Protein AF-A0A9W4WL49-F1 (afdb_monomer)

Mean predicted aligned error: 15.98 Å

InterPro domains:
  IPR027417 P-loop containing nucleoside triphosphate hydrolase [G3DSA:3.40.50.300] (179-284)
  IPR027417 P-loop containing nucleoside triphosphate hydrolase [SSF52540] (144-275)

Radius of gyration: 35.1 Å; Cα contacts (8 Å, |Δi|>4): 157; chains: 1; bounding box: 85×47×100 Å

Structure (mmCIF, N/CA/C/O backbone):
data_AF-A0A9W4WL49-F1
#
_entry.id   AF-A0A9W4WL49-F1
#
loop_
_atom_site.group_PDB
_atom_site.id
_atom_site.type_symbol
_atom_site.label_atom_id
_atom_site.label_alt_id
_atom_site.label_comp_id
_atom_site.label_asym_id
_atom_site.label_entity_id
_atom_site.label_seq_id
_atom_site.pdbx_PDB_ins_code
_atom_site.Cartn_x
_atom_site.Cartn_y
_atom_site.Cartn_z
_atom_site.occupancy
_atom_site.B_iso_or_equiv
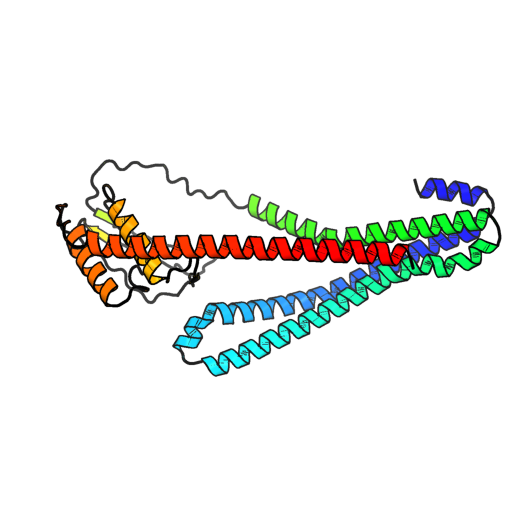_atom_site.auth_seq_id
_atom_site.auth_comp_id
_atom_site.auth_asym_id
_atom_site.auth_atom_id
_atom_site.pdbx_PDB_model_num
ATOM 1 N N . MET A 1 1 ? 11.097 16.209 -35.292 1.00 50.44 1 MET A N 1
ATOM 2 C CA . MET A 1 1 ? 12.504 16.567 -35.592 1.00 50.44 1 MET A CA 1
ATOM 3 C C . MET A 1 1 ? 13.280 15.404 -36.205 1.00 50.44 1 MET A C 1
ATOM 5 O O . MET A 1 1 ? 13.902 15.596 -37.238 1.00 50.44 1 MET A O 1
ATOM 9 N N . THR A 1 2 ? 13.186 14.190 -35.656 1.00 51.44 2 THR A N 1
ATOM 10 C CA . THR A 1 2 ? 13.992 13.026 -36.078 1.00 51.44 2 THR A CA 1
ATOM 11 C C . THR A 1 2 ? 13.784 12.603 -37.539 1.00 51.44 2 THR A C 1
ATOM 13 O O . THR A 1 2 ? 14.755 12.378 -38.244 1.00 51.44 2 THR A O 1
ATOM 16 N N . PHE A 1 3 ? 12.546 12.599 -38.050 1.00 52.16 3 PHE A N 1
ATOM 17 C CA . PHE A 1 3 ? 12.265 12.242 -39.454 1.00 52.16 3 PHE A CA 1
ATOM 18 C C . PHE A 1 3 ? 12.786 13.254 -40.492 1.00 52.16 3 PHE A C 1
ATOM 20 O O . PHE A 1 3 ? 13.124 12.867 -41.606 1.00 52.16 3 PHE A O 1
ATOM 27 N N . LEU A 1 4 ? 12.890 14.538 -40.132 1.00 55.19 4 LEU A N 1
ATOM 28 C CA . LEU A 1 4 ? 13.432 15.574 -41.023 1.00 55.19 4 LEU A CA 1
ATOM 29 C C . LEU A 1 4 ? 14.953 15.433 -41.167 1.00 55.19 4 LEU A C 1
ATOM 31 O O . LEU A 1 4 ? 15.475 15.480 -42.275 1.00 55.19 4 LEU A O 1
ATOM 35 N N . MET A 1 5 ? 15.645 15.141 -40.062 1.00 54.59 5 MET A N 1
ATOM 36 C CA . MET A 1 5 ? 17.093 14.895 -40.054 1.00 54.59 5 MET A CA 1
ATOM 37 C C . MET A 1 5 ? 17.497 13.584 -40.740 1.00 54.59 5 MET A C 1
ATOM 39 O O . MET A 1 5 ? 18.650 13.437 -41.155 1.00 54.59 5 MET A O 1
ATOM 43 N N . VAL A 1 6 ? 16.562 12.633 -40.825 1.00 56.16 6 VAL A N 1
ATOM 44 C CA . VAL A 1 6 ? 16.703 11.377 -41.567 1.00 56.16 6 VAL A CA 1
ATOM 45 C C . VAL A 1 6 ? 16.685 11.673 -43.074 1.00 56.16 6 VAL A C 1
ATOM 47 O O . VAL A 1 6 ? 17.614 11.319 -43.793 1.00 56.16 6 VAL A O 1
ATOM 50 N N . LYS A 1 7 ? 15.706 12.447 -43.546 1.00 62.53 7 LYS A N 1
ATOM 51 C CA . LYS A 1 7 ? 15.590 12.828 -44.961 1.00 62.53 7 LYS A CA 1
ATOM 52 C C . LYS A 1 7 ? 16.853 13.516 -45.515 1.00 62.53 7 LYS A C 1
ATOM 54 O O . LYS A 1 7 ? 17.361 13.101 -46.548 1.00 62.53 7 LYS A O 1
ATOM 59 N N . GLU A 1 8 ? 17.436 14.460 -44.776 1.00 63.28 8 GLU A N 1
ATOM 60 C CA . GLU A 1 8 ? 18.659 15.170 -45.204 1.00 63.28 8 GLU A CA 1
ATOM 61 C C . GLU A 1 8 ? 19.905 14.279 -45.351 1.00 63.28 8 GLU A C 1
ATOM 63 O O . GLU A 1 8 ? 20.814 14.607 -46.111 1.00 63.28 8 GLU A O 1
ATOM 68 N N . ALA A 1 9 ? 19.995 13.171 -44.606 1.00 58.75 9 ALA A N 1
ATOM 69 C CA . ALA A 1 9 ? 21.107 12.228 -44.743 1.00 58.75 9 ALA A CA 1
ATOM 70 C C . ALA A 1 9 ? 20.870 11.224 -45.884 1.00 58.75 9 ALA A C 1
ATOM 72 O O . ALA A 1 9 ? 21.828 10.816 -46.541 1.00 58.75 9 ALA A O 1
ATOM 73 N N . ALA A 1 10 ? 19.607 10.875 -46.165 1.00 60.75 10 ALA A N 1
ATOM 74 C CA . ALA A 1 10 ? 19.236 10.086 -47.341 1.00 60.75 10 ALA A CA 1
ATOM 75 C C . ALA A 1 10 ? 19.613 10.809 -48.645 1.00 60.75 10 ALA A C 1
ATOM 77 O O . ALA A 1 10 ? 20.164 10.189 -49.556 1.00 60.75 10 ALA A O 1
ATOM 78 N N . ASP A 1 11 ? 19.402 12.125 -48.693 1.00 67.06 11 ASP A N 1
ATOM 79 C CA . ASP A 1 11 ? 19.694 12.959 -49.865 1.00 67.06 11 ASP A CA 1
ATOM 80 C C . ASP A 1 11 ? 21.206 13.053 -50.185 1.00 67.06 11 ASP A C 1
ATOM 82 O O . ASP A 1 11 ? 21.583 13.428 -51.293 1.00 67.06 11 ASP A O 1
ATOM 86 N N . LYS A 1 12 ? 22.093 12.645 -49.260 1.00 70.38 12 LYS A N 1
ATOM 87 C CA . LYS A 1 12 ? 23.564 12.640 -49.423 1.00 70.38 12 LYS A CA 1
ATOM 88 C C . LYS A 1 12 ? 24.159 11.300 -49.893 1.00 70.38 12 LYS A C 1
ATOM 90 O O . LYS A 1 12 ? 25.375 11.125 -49.848 1.00 70.38 12 LYS A O 1
ATOM 95 N N . GLY A 1 13 ? 23.332 10.355 -50.352 1.00 65.50 13 GLY A N 1
ATOM 96 C CA . GLY A 1 13 ? 23.787 9.131 -51.037 1.00 65.50 13 GLY A CA 1
ATOM 97 C C . GLY A 1 13 ? 23.956 7.876 -50.166 1.00 65.50 13 GLY A C 1
ATOM 98 O O . GLY A 1 13 ? 24.227 6.802 -50.696 1.00 65.50 13 GLY A O 1
ATOM 99 N N . GLU A 1 14 ? 23.714 7.954 -48.855 1.00 67.62 14 GLU A N 1
ATOM 100 C CA . GLU A 1 14 ? 23.806 6.822 -47.907 1.00 67.62 14 GLU A CA 1
ATOM 101 C C . GLU A 1 14 ? 22.415 6.222 -47.586 1.00 67.62 14 GLU A C 1
ATOM 103 O O . GLU A 1 14 ? 22.132 5.766 -46.475 1.00 67.62 14 GLU A O 1
ATOM 108 N N . THR A 1 15 ? 21.505 6.207 -48.569 1.00 76.06 15 THR A N 1
ATOM 109 C CA . THR A 1 15 ? 20.105 5.759 -48.400 1.00 76.06 15 THR A CA 1
ATOM 110 C C . THR A 1 15 ? 19.992 4.341 -47.837 1.00 76.06 15 THR A C 1
ATOM 112 O O . THR A 1 15 ? 19.117 4.064 -47.018 1.00 76.06 15 THR A O 1
ATOM 115 N N . LYS A 1 16 ? 20.899 3.436 -48.226 1.00 82.56 16 LYS A N 1
ATOM 116 C CA . LYS A 1 16 ? 20.890 2.037 -47.771 1.00 82.56 16 LYS A CA 1
ATOM 117 C C . LYS A 1 16 ? 21.122 1.917 -46.263 1.00 82.56 16 LYS A C 1
ATOM 119 O O . LYS A 1 16 ? 20.341 1.241 -45.601 1.00 82.56 16 LYS A O 1
ATOM 124 N N . LEU A 1 17 ? 22.140 2.579 -45.709 1.00 79.38 17 LEU A N 1
ATOM 125 C CA . LEU A 1 17 ? 22.467 2.491 -44.278 1.00 79.38 17 LEU A CA 1
ATOM 126 C C . LEU A 1 17 ? 21.322 3.027 -43.408 1.00 79.38 17 LEU A C 1
ATOM 128 O O . LEU A 1 17 ? 20.978 2.452 -42.377 1.00 79.38 17 LEU A O 1
ATOM 132 N N . MET A 1 18 ? 20.674 4.088 -43.879 1.00 78.19 18 MET A N 1
ATOM 133 C CA . MET A 1 18 ? 19.502 4.660 -43.233 1.00 78.19 18 MET A CA 1
ATOM 134 C C . MET A 1 18 ? 18.309 3.700 -43.193 1.00 78.19 18 MET A C 1
ATOM 136 O O . MET A 1 18 ? 17.709 3.521 -42.133 1.00 78.19 18 MET A O 1
ATOM 140 N N . TRP A 1 19 ? 17.975 3.051 -44.312 1.00 83.94 19 TRP A N 1
ATOM 141 C CA . TRP A 1 19 ? 16.902 2.052 -44.341 1.00 83.94 19 TRP A CA 1
ATOM 142 C C . TRP A 1 19 ? 17.201 0.858 -43.429 1.00 83.94 19 TRP A C 1
ATOM 144 O O . TRP A 1 19 ? 16.291 0.353 -42.773 1.00 83.94 19 TRP A O 1
ATOM 154 N N . TRP A 1 20 ? 18.469 0.454 -43.319 1.00 83.75 20 TRP A N 1
ATOM 155 C CA . TRP A 1 20 ? 18.903 -0.562 -42.357 1.00 83.75 20 TRP A CA 1
ATOM 156 C C . TRP A 1 20 ? 18.725 -0.100 -40.907 1.00 83.75 20 TRP A C 1
ATOM 158 O O . TRP A 1 20 ? 18.218 -0.864 -40.088 1.00 83.75 20 TRP A O 1
ATOM 168 N N . GLY A 1 21 ? 19.061 1.154 -40.596 1.00 83.12 21 GLY A N 1
ATOM 169 C CA . GLY A 1 21 ? 18.814 1.751 -39.281 1.00 83.12 21 GLY A CA 1
ATOM 170 C C . GLY A 1 21 ? 17.326 1.788 -38.914 1.00 83.12 21 GLY A C 1
ATOM 171 O O . GLY A 1 21 ? 16.951 1.390 -37.811 1.00 83.12 21 GLY A O 1
ATOM 172 N N . ILE A 1 22 ? 16.462 2.192 -39.852 1.00 84.88 22 ILE A N 1
ATOM 173 C CA . ILE A 1 22 ? 14.998 2.189 -39.671 1.00 84.88 22 ILE A CA 1
ATOM 174 C C . ILE A 1 22 ? 14.477 0.757 -39.484 1.00 84.88 22 ILE A C 1
ATOM 176 O O . ILE A 1 22 ? 13.681 0.505 -38.580 1.00 84.88 22 ILE A O 1
ATOM 180 N N . GLY A 1 23 ? 14.940 -0.192 -40.301 1.00 88.38 23 GLY A N 1
ATOM 181 C CA . GLY A 1 23 ? 14.568 -1.602 -40.180 1.00 88.38 23 GLY A CA 1
ATOM 182 C C . GLY A 1 23 ? 14.963 -2.189 -38.823 1.00 88.38 23 GLY A C 1
ATOM 183 O O . GLY A 1 23 ? 14.139 -2.819 -38.160 1.00 88.38 23 GLY A O 1
ATOM 184 N N . PHE A 1 24 ? 16.186 -1.912 -38.365 1.00 85.00 24 PHE A N 1
ATOM 185 C CA . PHE A 1 24 ? 16.664 -2.308 -37.040 1.00 85.00 24 PHE A CA 1
ATOM 186 C C . PHE A 1 24 ? 15.826 -1.689 -35.916 1.00 85.00 24 PHE A C 1
ATOM 188 O O . PHE A 1 24 ? 15.462 -2.384 -34.965 1.00 85.00 24 PHE A O 1
ATOM 195 N N . TYR A 1 25 ? 15.479 -0.406 -36.031 1.00 84.12 25 TYR A N 1
ATOM 196 C CA . TYR A 1 25 ? 14.616 0.277 -35.070 1.00 84.12 25 TYR A CA 1
ATOM 197 C C . TYR A 1 25 ? 13.243 -0.398 -34.965 1.00 84.12 25 TYR A C 1
ATOM 199 O O . TYR A 1 25 ? 12.804 -0.738 -33.865 1.00 84.12 25 TYR A O 1
ATOM 207 N N . LEU A 1 26 ? 12.578 -0.637 -36.100 1.00 88.06 26 LEU A N 1
ATOM 208 C CA . LEU A 1 26 ? 11.251 -1.259 -36.129 1.00 88.06 26 LEU A CA 1
ATOM 209 C C . LEU A 1 26 ? 11.289 -2.684 -35.573 1.00 88.06 26 LEU A C 1
ATOM 211 O O . LEU A 1 26 ? 10.415 -3.062 -34.792 1.00 88.06 26 LEU A O 1
ATOM 215 N N . LEU A 1 27 ? 12.327 -3.449 -35.917 1.00 87.94 27 LEU A N 1
ATOM 216 C CA . LEU A 1 27 ? 12.548 -4.782 -35.368 1.00 87.94 27 LEU A CA 1
ATOM 217 C C . LEU A 1 27 ? 12.747 -4.734 -33.849 1.00 87.94 27 LEU A C 1
ATOM 219 O O . LEU A 1 27 ? 12.113 -5.494 -33.122 1.00 87.94 27 LEU A O 1
ATOM 223 N N . THR A 1 28 ? 13.577 -3.813 -33.358 1.00 83.56 28 THR A N 1
ATOM 224 C CA . THR A 1 28 ? 13.830 -3.639 -31.921 1.00 83.56 28 THR A CA 1
ATOM 225 C C . THR A 1 28 ? 12.543 -3.286 -31.180 1.00 83.56 28 THR A C 1
ATOM 227 O O . THR A 1 28 ? 12.240 -3.891 -30.153 1.00 83.56 28 THR A O 1
ATOM 230 N N . MET A 1 29 ? 11.733 -2.380 -31.733 1.00 83.75 29 MET A N 1
ATOM 231 C CA . MET A 1 29 ? 10.419 -2.043 -31.184 1.00 83.75 29 MET A CA 1
ATOM 232 C C . MET A 1 29 ? 9.480 -3.252 -31.149 1.00 83.75 29 MET A C 1
ATOM 234 O O . MET A 1 29 ? 8.858 -3.509 -30.118 1.00 83.75 29 MET A O 1
ATOM 238 N N . ALA A 1 30 ? 9.407 -4.032 -32.229 1.00 88.00 30 ALA A N 1
ATOM 239 C CA . ALA A 1 30 ? 8.584 -5.239 -32.278 1.00 88.00 30 ALA A CA 1
ATOM 240 C C . ALA A 1 30 ? 9.024 -6.282 -31.235 1.00 88.00 30 ALA A C 1
ATOM 242 O O . ALA A 1 30 ? 8.178 -6.886 -30.570 1.00 88.00 30 ALA A O 1
ATOM 243 N N . VAL A 1 31 ? 10.336 -6.456 -31.043 1.00 86.19 31 VAL A N 1
ATOM 244 C CA . VAL A 1 31 ? 10.904 -7.343 -30.018 1.00 86.19 31 VAL A CA 1
ATOM 245 C C . VAL A 1 31 ? 10.553 -6.842 -28.618 1.00 86.19 31 VAL A C 1
ATOM 247 O O . VAL A 1 31 ? 10.025 -7.618 -27.822 1.00 86.19 31 VAL A O 1
ATOM 250 N N . ILE A 1 32 ? 10.764 -5.556 -28.320 1.00 83.12 32 ILE A N 1
ATOM 251 C CA . ILE A 1 32 ? 10.424 -4.959 -27.018 1.00 83.12 32 ILE A CA 1
ATOM 252 C C . ILE A 1 32 ? 8.934 -5.151 -26.708 1.00 83.12 32 ILE A C 1
ATOM 254 O O . ILE A 1 32 ? 8.600 -5.655 -25.636 1.00 83.12 32 ILE A O 1
ATOM 258 N N . ILE A 1 33 ? 8.044 -4.820 -27.649 1.00 83.62 33 ILE A N 1
ATOM 259 C CA . ILE A 1 33 ? 6.590 -4.973 -27.481 1.00 83.62 33 ILE A CA 1
ATOM 260 C C . ILE A 1 33 ? 6.222 -6.442 -27.241 1.00 83.62 33 ILE A C 1
ATOM 262 O O . ILE A 1 33 ? 5.450 -6.749 -26.332 1.00 83.62 33 ILE A O 1
ATOM 266 N N . SER A 1 34 ? 6.803 -7.365 -28.011 1.00 85.69 34 SER A N 1
ATOM 267 C CA . SER A 1 34 ? 6.540 -8.801 -27.868 1.00 85.69 34 SER A CA 1
ATOM 268 C C . SER A 1 34 ? 6.987 -9.328 -26.504 1.00 85.69 34 SER A C 1
ATOM 270 O O . SER A 1 34 ? 6.235 -10.044 -25.841 1.00 85.69 34 SER A O 1
ATOM 272 N N . PHE A 1 35 ? 8.177 -8.939 -26.038 1.00 83.19 35 PHE A N 1
ATOM 273 C CA . PHE A 1 35 ? 8.672 -9.312 -24.712 1.00 83.19 35 PHE A CA 1
ATOM 274 C C . PHE A 1 35 ? 7.808 -8.726 -23.595 1.00 83.19 35 PHE A C 1
ATOM 276 O O . PHE A 1 35 ? 7.429 -9.458 -22.680 1.00 83.19 35 PHE A O 1
ATOM 283 N N . GLN A 1 36 ? 7.440 -7.445 -23.685 1.00 80.12 36 GLN A N 1
ATOM 284 C CA . GLN A 1 36 ? 6.541 -6.811 -22.718 1.00 80.12 36 GLN A CA 1
ATOM 285 C C . GLN A 1 36 ? 5.186 -7.523 -22.661 1.00 80.12 36 GLN A C 1
ATOM 287 O O . GLN A 1 36 ? 4.685 -7.801 -21.572 1.00 80.12 36 GLN A O 1
ATOM 292 N N . TYR A 1 37 ? 4.619 -7.890 -23.812 1.00 83.44 37 TYR A N 1
ATOM 293 C CA . TYR A 1 37 ? 3.368 -8.641 -23.876 1.00 83.44 37 TYR A CA 1
ATOM 294 C C . TYR A 1 37 ? 3.488 -10.031 -23.232 1.00 83.44 37 TYR A C 1
ATOM 296 O O . TYR A 1 37 ? 2.635 -10.424 -22.431 1.00 83.44 37 TYR A O 1
ATOM 304 N N . LEU A 1 38 ? 4.555 -10.776 -23.536 1.00 84.19 38 LEU A N 1
ATOM 305 C CA . LEU A 1 38 ? 4.804 -12.092 -22.937 1.00 84.19 38 LEU A CA 1
ATOM 306 C C . LEU A 1 38 ? 4.959 -12.002 -21.418 1.00 84.19 38 LEU A C 1
ATOM 308 O O . LEU A 1 38 ? 4.426 -12.841 -20.687 1.00 84.19 38 LEU A O 1
ATOM 312 N N . VAL A 1 39 ? 5.648 -10.969 -20.945 1.00 81.50 39 VAL A N 1
ATOM 313 C CA . VAL A 1 39 ? 5.886 -10.735 -19.520 1.00 81.50 39 VAL A CA 1
ATOM 314 C C . VAL A 1 39 ? 4.605 -10.330 -18.829 1.00 81.50 39 VAL A C 1
ATOM 316 O O . VAL A 1 39 ? 4.272 -10.935 -17.820 1.00 81.50 39 VAL A O 1
ATOM 319 N N . TYR A 1 40 ? 3.817 -9.429 -19.411 1.00 80.06 40 TYR A N 1
ATOM 320 C CA . TYR A 1 40 ? 2.487 -9.095 -18.912 1.00 80.06 40 TYR A CA 1
ATOM 321 C C . TYR A 1 40 ? 1.590 -10.339 -18.792 1.00 80.06 40 TYR A C 1
ATOM 323 O O . TYR A 1 40 ? 0.976 -10.584 -17.750 1.00 80.06 40 TYR A O 1
ATOM 331 N N . LYS A 1 41 ? 1.567 -11.183 -19.833 1.00 83.50 41 LYS A N 1
ATOM 332 C CA . LYS A 1 41 ? 0.789 -12.431 -19.856 1.00 83.50 41 LYS A CA 1
ATOM 333 C C . LYS A 1 41 ? 1.239 -13.423 -18.775 1.00 83.50 41 LYS A C 1
ATOM 335 O O . LYS A 1 41 ? 0.407 -14.163 -18.249 1.00 83.50 41 LYS A O 1
ATOM 340 N N . LYS A 1 42 ? 2.532 -13.454 -18.438 1.00 82.62 42 LYS A N 1
ATOM 341 C CA . LYS A 1 42 ? 3.097 -14.305 -17.374 1.00 82.62 42 LYS A CA 1
ATOM 342 C C . LYS A 1 42 ? 2.975 -13.686 -15.977 1.00 82.62 42 LYS A C 1
ATOM 344 O O . LYS A 1 42 ? 2.792 -14.434 -15.019 1.00 82.62 42 LYS A O 1
ATOM 349 N N . ASP A 1 43 ? 3.019 -12.362 -15.857 1.00 79.25 43 ASP A N 1
ATOM 350 C CA . ASP A 1 43 ? 2.920 -11.637 -14.587 1.00 79.25 43 ASP A CA 1
ATOM 351 C C . ASP A 1 43 ? 1.485 -11.660 -14.047 1.00 79.25 43 ASP A C 1
ATOM 353 O O . ASP A 1 43 ? 1.290 -11.838 -12.852 1.00 79.25 43 ASP A O 1
ATOM 357 N N . GLN A 1 44 ? 0.454 -11.607 -14.898 1.00 80.38 44 GLN A N 1
ATOM 358 C CA . GLN A 1 44 ? -0.944 -11.683 -14.445 1.00 80.38 44 GLN A CA 1
ATOM 359 C C . GLN A 1 44 ? -1.285 -12.888 -13.534 1.00 80.38 44 GLN A C 1
ATOM 361 O O . GLN A 1 44 ? -1.803 -12.680 -12.431 1.00 80.38 44 GLN A O 1
ATOM 366 N N . PRO A 1 45 ? -1.059 -14.156 -13.940 1.00 82.12 45 PRO A N 1
ATOM 367 C CA . PRO A 1 45 ? -1.343 -15.301 -13.073 1.00 82.12 45 PRO A CA 1
ATOM 368 C C . PRO A 1 45 ? -0.442 -15.300 -11.835 1.00 82.12 45 PRO A C 1
ATOM 370 O O . PRO A 1 45 ? -0.868 -15.729 -10.760 1.00 82.12 45 PRO A O 1
ATOM 373 N N . PHE A 1 46 ? 0.776 -14.776 -11.973 1.00 78.44 46 PHE A N 1
ATOM 374 C CA . PHE A 1 46 ? 1.710 -14.635 -10.874 1.00 78.44 46 PHE A CA 1
ATOM 375 C C . PHE A 1 46 ? 1.191 -13.644 -9.818 1.00 78.44 46 PHE A C 1
ATOM 377 O O . PHE A 1 46 ? 1.123 -14.011 -8.647 1.00 78.44 46 PHE A O 1
ATOM 384 N N . GLN A 1 47 ? 0.726 -12.456 -10.215 1.00 78.12 47 GLN A N 1
ATOM 385 C CA . GLN A 1 47 ? 0.129 -11.461 -9.319 1.00 78.12 47 GLN A CA 1
ATOM 386 C C . GLN A 1 47 ? -1.096 -12.016 -8.591 1.00 78.12 47 GLN A C 1
ATOM 388 O O . GLN A 1 47 ? -1.221 -11.838 -7.383 1.00 78.12 47 GLN A O 1
ATOM 393 N N . LYS A 1 48 ? -1.971 -12.752 -9.291 1.00 84.38 48 LYS A N 1
ATOM 394 C CA . LYS A 1 48 ? -3.124 -13.418 -8.658 1.00 84.38 48 LYS A CA 1
ATOM 395 C C . LYS A 1 48 ? -2.686 -14.431 -7.600 1.00 84.38 48 LYS A C 1
ATOM 397 O O . LYS A 1 48 ? -3.291 -14.514 -6.537 1.00 84.38 48 LYS A O 1
ATOM 402 N N . SER A 1 49 ? -1.644 -15.208 -7.892 1.00 80.75 49 SER A N 1
ATOM 403 C CA . SER A 1 49 ? -1.068 -16.166 -6.946 1.00 80.75 49 SER A CA 1
ATOM 404 C C . SER A 1 49 ? -0.389 -15.467 -5.765 1.00 80.75 49 SER A C 1
ATOM 406 O O . SER A 1 49 ? -0.535 -15.935 -4.643 1.00 80.75 49 SER A O 1
ATOM 408 N N . LEU A 1 50 ? 0.342 -14.375 -6.000 1.00 76.12 50 LEU A N 1
ATOM 409 C CA . LEU A 1 50 ? 1.006 -13.600 -4.953 1.00 76.12 50 LEU A CA 1
ATOM 410 C C . LEU A 1 50 ? -0.023 -12.948 -4.026 1.00 76.12 50 LEU A C 1
ATOM 412 O O . LEU A 1 50 ? 0.075 -13.117 -2.819 1.00 76.12 50 LEU A O 1
ATOM 416 N N . LYS A 1 51 ? -1.056 -12.307 -4.587 1.00 82.69 51 LYS A N 1
ATOM 417 C CA . LYS A 1 51 ? -2.148 -11.694 -3.821 1.00 82.69 51 LYS A CA 1
ATOM 418 C C . LYS A 1 51 ? -2.816 -12.696 -2.878 1.00 82.69 51 LYS A C 1
ATOM 420 O O . LYS A 1 51 ? -3.033 -12.377 -1.722 1.00 82.69 51 LYS A O 1
ATOM 425 N N . LYS A 1 52 ? -3.065 -13.926 -3.342 1.00 86.25 52 LYS A N 1
ATOM 426 C CA . LYS A 1 52 ? -3.622 -14.997 -2.498 1.00 86.25 52 LYS A CA 1
ATOM 427 C C . LYS A 1 52 ? -2.715 -15.399 -1.335 1.00 86.25 52 LYS A C 1
ATOM 429 O O . LYS A 1 52 ? -3.233 -15.798 -0.302 1.00 86.25 52 LYS A O 1
ATOM 434 N N . GLU A 1 53 ? -1.392 -15.387 -1.511 1.00 78.44 53 GLU A N 1
ATOM 435 C CA . GLU A 1 53 ? -0.480 -15.700 -0.400 1.00 78.44 53 GLU A CA 1
ATOM 436 C C . GLU A 1 53 ? -0.353 -14.504 0.555 1.00 78.44 53 GLU A C 1
ATOM 438 O O . GLU A 1 53 ? -0.359 -14.728 1.756 1.00 78.44 53 GLU A O 1
ATOM 443 N N . ILE A 1 54 ? -0.360 -13.260 0.052 1.00 72.69 54 ILE A N 1
ATOM 444 C CA . ILE A 1 54 ? -0.416 -12.044 0.887 1.00 72.69 54 ILE A CA 1
ATOM 445 C C . ILE A 1 54 ? -1.699 -12.029 1.728 1.00 72.69 54 ILE A C 1
ATOM 447 O O . ILE A 1 54 ? -1.633 -11.872 2.934 1.00 72.69 54 ILE A O 1
ATOM 451 N N . GLU A 1 55 ? -2.861 -12.308 1.132 1.00 81.12 55 GLU A N 1
ATOM 452 C CA . GLU A 1 55 ? -4.135 -12.399 1.866 1.00 81.12 55 GLU A CA 1
ATOM 453 C C . GLU A 1 55 ? -4.098 -13.474 2.974 1.00 81.12 55 GLU A C 1
ATOM 455 O O . GLU A 1 55 ? -4.757 -13.336 4.004 1.00 81.12 55 GLU A O 1
ATOM 460 N N . ARG A 1 56 ? -3.328 -14.557 2.785 1.00 79.06 56 ARG A N 1
ATOM 461 C CA . ARG A 1 56 ? -3.125 -15.597 3.811 1.00 79.06 56 ARG A CA 1
ATOM 462 C C . ARG A 1 56 ? -2.156 -15.152 4.897 1.00 79.06 56 ARG A C 1
ATOM 464 O O . ARG A 1 56 ? -2.376 -15.483 6.058 1.00 79.06 56 ARG A O 1
ATOM 471 N N . GLU A 1 57 ? -1.099 -14.449 4.521 1.00 72.38 57 GLU A N 1
ATOM 472 C CA . GLU A 1 57 ? -0.138 -13.853 5.444 1.00 72.38 57 GLU A CA 1
ATOM 473 C C . GLU A 1 57 ? -0.829 -12.814 6.335 1.00 72.38 57 GLU A C 1
ATOM 475 O O . GLU A 1 57 ? -0.796 -12.955 7.556 1.00 72.38 57 GLU A O 1
ATOM 480 N N . ASP A 1 58 ? -1.580 -11.886 5.738 1.00 71.75 58 ASP A N 1
ATOM 481 C CA . ASP A 1 58 ? -2.405 -10.896 6.439 1.00 71.75 58 ASP A CA 1
ATOM 482 C C . ASP A 1 58 ? -3.414 -11.575 7.369 1.00 71.75 58 ASP A C 1
ATOM 484 O O . ASP A 1 58 ? -3.587 -11.168 8.514 1.00 71.75 58 ASP A O 1
ATOM 488 N N . PHE A 1 59 ? -4.055 -12.663 6.925 1.00 79.12 59 PHE A N 1
ATOM 489 C CA . PHE A 1 59 ? -4.949 -13.435 7.788 1.00 79.12 59 PHE A CA 1
ATOM 490 C C . PHE A 1 59 ? -4.229 -13.999 9.022 1.00 79.12 59 PHE A C 1
ATOM 492 O O . PHE A 1 59 ? -4.796 -13.987 10.115 1.00 79.12 59 PHE A O 1
ATOM 499 N N . LEU A 1 60 ? -3.003 -14.507 8.871 1.00 72.44 60 LEU A N 1
ATOM 500 C CA . LEU A 1 60 ? -2.221 -15.044 9.988 1.00 72.44 60 LEU A CA 1
ATOM 501 C C . LEU A 1 60 ? -1.749 -13.937 10.937 1.00 72.44 60 LEU A C 1
ATOM 503 O O . LEU A 1 60 ? -1.801 -14.133 12.153 1.00 72.44 60 LEU A O 1
ATOM 507 N N . ILE A 1 61 ? -1.347 -12.783 10.397 1.00 70.31 61 ILE A N 1
ATOM 508 C CA . ILE A 1 61 ? -0.956 -11.599 11.172 1.00 70.31 61 ILE A CA 1
ATOM 509 C C . ILE A 1 61 ? -2.156 -11.091 11.980 1.00 70.31 61 ILE A C 1
ATOM 511 O O . ILE A 1 61 ? -2.082 -11.041 13.207 1.00 70.31 61 ILE A O 1
ATOM 515 N N . ASN A 1 62 ? -3.295 -10.869 11.322 1.00 70.81 62 ASN A N 1
ATOM 516 C CA . ASN A 1 62 ? -4.510 -10.315 11.934 1.00 70.81 62 ASN A CA 1
ATOM 517 C C . ASN A 1 62 ? -5.220 -11.290 12.898 1.00 70.81 62 ASN A C 1
ATOM 519 O O . ASN A 1 62 ? -6.169 -10.953 13.611 1.00 70.81 62 ASN A O 1
ATOM 523 N N . LYS A 1 63 ? -4.823 -12.570 12.904 1.00 73.81 63 LYS A N 1
ATOM 524 C CA . LYS A 1 63 ? -5.333 -13.593 13.837 1.00 73.81 63 LYS A CA 1
ATOM 525 C C . LYS A 1 63 ? -4.301 -14.021 14.870 1.00 73.81 63 LYS A C 1
ATOM 527 O O . LYS A 1 63 ? -4.576 -14.959 15.626 1.00 73.81 63 LYS A O 1
ATOM 532 N N . ARG A 1 64 ? -3.161 -13.334 14.958 1.00 67.00 64 ARG A N 1
ATOM 533 C CA . ARG A 1 64 ? -2.059 -13.673 15.866 1.00 67.00 64 ARG A CA 1
ATOM 534 C C . ARG A 1 64 ? -2.514 -13.820 17.318 1.00 67.00 64 ARG A C 1
ATOM 536 O O . ARG A 1 64 ? -2.194 -14.824 17.950 1.00 67.00 64 ARG A O 1
ATOM 543 N N . ASP A 1 65 ? -3.335 -12.906 17.823 1.00 54.62 65 ASP A N 1
ATOM 544 C CA . ASP A 1 65 ? -3.836 -12.975 19.203 1.00 54.62 65 ASP A CA 1
ATOM 545 C C . ASP A 1 65 ? -4.767 -14.167 19.437 1.00 54.62 65 ASP A C 1
ATOM 547 O O . ASP A 1 65 ? -4.741 -14.803 20.491 1.00 54.62 65 ASP A O 1
ATOM 551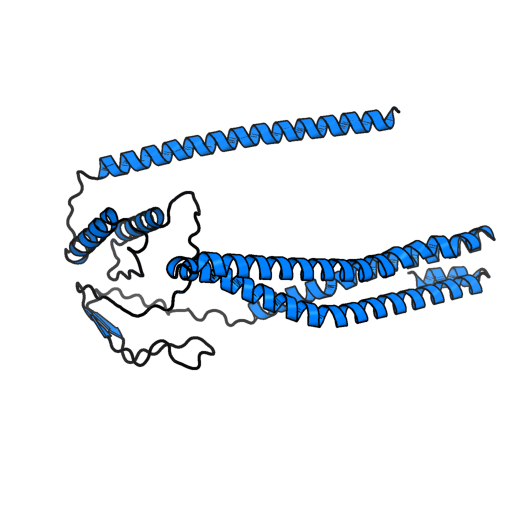 N N . LEU A 1 66 ? -5.572 -14.522 18.435 1.00 63.34 66 LEU A N 1
ATOM 552 C CA . LEU A 1 66 ? -6.477 -15.667 18.502 1.00 63.34 66 LEU A CA 1
ATOM 553 C C . LEU A 1 66 ? -5.703 -16.994 18.464 1.00 63.34 66 LEU A C 1
ATOM 555 O O . LEU A 1 66 ? -6.076 -17.959 19.132 1.00 63.34 66 LEU A O 1
ATOM 559 N N . ILE A 1 67 ? -4.611 -17.020 17.703 1.00 63.56 67 ILE A N 1
ATOM 560 C CA . ILE A 1 67 ? -3.655 -18.124 17.613 1.00 63.56 67 ILE A CA 1
ATOM 561 C C . ILE A 1 67 ? -2.911 -18.310 18.946 1.00 63.56 67 ILE A C 1
ATOM 563 O O . ILE A 1 67 ? -2.810 -19.442 19.428 1.00 63.56 67 ILE A O 1
ATOM 567 N N . ILE A 1 68 ? -2.455 -17.213 19.566 1.00 59.72 68 ILE A N 1
ATOM 568 C CA . ILE A 1 68 ? -1.814 -17.215 20.891 1.00 59.72 68 ILE A CA 1
ATOM 569 C C . ILE A 1 68 ? -2.801 -17.716 21.952 1.00 59.72 68 ILE A C 1
ATOM 571 O O . ILE A 1 68 ? -2.483 -18.644 22.693 1.00 59.72 68 ILE A O 1
ATOM 575 N N . LYS A 1 69 ? -4.032 -17.186 21.972 1.00 61.78 69 LYS A N 1
ATOM 576 C CA . LYS A 1 69 ? -5.085 -17.601 22.919 1.00 61.78 69 LYS A CA 1
ATOM 577 C C . LYS A 1 69 ? -5.453 -19.083 22.807 1.00 61.78 69 LYS A C 1
ATOM 579 O O . LYS A 1 69 ? -5.789 -19.699 23.812 1.00 61.78 69 LYS A O 1
ATOM 584 N N . LYS A 1 70 ? -5.394 -19.666 21.605 1.00 67.38 70 LYS A N 1
ATOM 585 C CA . LYS A 1 70 ? -5.687 -21.093 21.369 1.00 67.38 70 LYS A CA 1
ATOM 586 C C . LYS A 1 70 ? -4.473 -22.013 21.527 1.00 67.38 70 LYS A C 1
ATOM 588 O O . LYS A 1 70 ? -4.594 -23.205 21.261 1.00 67.38 70 LYS A O 1
ATOM 593 N N . ASN A 1 71 ? -3.324 -21.479 21.944 1.00 68.19 71 ASN A N 1
ATOM 594 C CA . ASN A 1 71 ? -2.072 -22.221 22.097 1.00 68.19 71 ASN A CA 1
ATOM 595 C C . ASN A 1 71 ? -1.633 -22.951 20.806 1.00 68.19 71 ASN A C 1
ATOM 597 O O . ASN A 1 71 ? -0.982 -23.992 20.845 1.00 68.19 71 ASN A O 1
ATOM 601 N N . LEU A 1 72 ? -1.995 -22.400 19.638 1.00 70.56 72 LEU A N 1
ATOM 602 C CA . LEU A 1 72 ? -1.675 -22.958 18.314 1.00 70.56 72 LEU A CA 1
ATOM 603 C C . LEU A 1 72 ? -0.312 -22.478 17.786 1.00 70.56 72 LEU A C 1
ATOM 605 O O . LEU A 1 72 ? 0.015 -22.699 16.617 1.00 70.56 72 LEU A O 1
ATOM 609 N N . THR A 1 73 ? 0.479 -21.837 18.649 1.00 70.62 73 THR A N 1
ATOM 610 C CA . THR A 1 73 ? 1.666 -21.034 18.328 1.00 70.62 73 THR A CA 1
ATOM 611 C C . THR A 1 73 ? 2.710 -21.782 17.507 1.00 70.62 73 THR A C 1
ATOM 613 O O . THR A 1 73 ? 3.189 -21.236 16.519 1.00 70.62 73 THR A O 1
ATOM 616 N N . ALA A 1 74 ? 3.025 -23.038 17.840 1.00 73.75 74 ALA A N 1
ATOM 617 C CA . ALA A 1 74 ? 4.006 -23.821 17.083 1.00 73.75 74 ALA A CA 1
ATOM 618 C C . ALA A 1 74 ? 3.534 -24.094 15.642 1.00 73.75 74 ALA A C 1
ATOM 620 O O . ALA A 1 74 ? 4.237 -23.788 14.683 1.00 73.75 74 ALA A O 1
ATOM 621 N N . SER A 1 75 ? 2.302 -24.591 15.480 1.00 73.31 75 SER A N 1
ATOM 622 C CA . SER A 1 75 ? 1.728 -24.903 14.161 1.00 73.31 75 SER A CA 1
ATOM 623 C C . SER A 1 75 ? 1.513 -23.662 13.287 1.00 73.31 75 SER A C 1
ATOM 625 O O . SER A 1 75 ? 1.711 -23.708 12.069 1.00 73.31 75 SER A O 1
ATOM 627 N N . SER A 1 76 ? 1.154 -22.530 13.901 1.00 69.19 76 SER A N 1
ATOM 628 C CA . SER A 1 76 ? 0.988 -21.261 13.200 1.00 69.19 76 SER A CA 1
ATOM 629 C C . SER A 1 76 ? 2.316 -20.649 12.785 1.00 69.19 76 SER A C 1
ATOM 631 O O . SER A 1 76 ? 2.373 -20.082 11.702 1.00 69.19 76 SER A O 1
ATOM 633 N N . LEU A 1 77 ? 3.371 -20.774 13.604 1.00 71.94 77 LEU A N 1
ATOM 634 C CA . LEU A 1 77 ? 4.698 -20.253 13.267 1.00 71.94 77 LEU A CA 1
ATOM 635 C C . LEU A 1 77 ? 5.266 -21.014 12.068 1.00 71.94 77 LEU A C 1
ATOM 637 O O . LEU A 1 77 ? 5.662 -20.401 11.087 1.00 71.94 77 LEU A O 1
ATOM 641 N N . THR A 1 78 ? 5.177 -22.350 12.084 1.00 80.12 78 THR A N 1
ATOM 642 C CA . THR A 1 78 ? 5.596 -23.181 10.945 1.00 80.12 78 THR A CA 1
ATOM 643 C C . THR A 1 78 ? 4.794 -22.865 9.681 1.00 80.12 78 THR A C 1
ATOM 645 O O . THR A 1 78 ? 5.356 -22.807 8.589 1.00 80.12 78 THR A O 1
ATOM 648 N N . SER A 1 79 ? 3.483 -22.636 9.815 1.00 75.69 79 SER A N 1
ATOM 649 C CA . SER A 1 79 ? 2.639 -22.235 8.683 1.00 75.69 79 SER A CA 1
ATOM 650 C C . SER A 1 79 ? 3.030 -20.854 8.154 1.00 75.69 79 SER A C 1
ATOM 652 O O . SER A 1 79 ? 3.150 -20.681 6.944 1.00 75.69 79 SER A O 1
ATOM 654 N N . TYR A 1 80 ? 3.257 -19.889 9.045 1.00 72.62 80 TYR A N 1
ATOM 655 C CA . TYR A 1 80 ? 3.691 -18.539 8.703 1.00 72.62 80 TYR A CA 1
ATOM 656 C C . TYR A 1 80 ? 5.040 -18.554 7.981 1.00 72.62 80 TYR A C 1
ATOM 658 O O . TYR A 1 80 ? 5.119 -18.048 6.866 1.00 72.62 80 TYR A O 1
ATOM 666 N N . ASP A 1 81 ? 6.055 -19.221 8.535 1.00 74.38 81 ASP A N 1
ATOM 667 C CA . ASP A 1 81 ? 7.384 -19.339 7.923 1.00 74.38 81 ASP A CA 1
ATOM 668 C C . ASP A 1 81 ? 7.310 -19.996 6.537 1.00 74.38 81 ASP A C 1
ATOM 670 O O . ASP A 1 81 ? 7.962 -19.550 5.589 1.00 74.38 81 ASP A O 1
ATOM 674 N N . TYR A 1 82 ? 6.467 -21.024 6.385 1.00 84.31 82 TYR A N 1
ATOM 675 C CA . TYR A 1 82 ? 6.219 -21.667 5.096 1.00 84.31 82 TYR A CA 1
ATOM 676 C C . TYR A 1 82 ? 5.614 -20.696 4.068 1.00 84.31 82 TYR A C 1
ATOM 678 O O . TYR A 1 82 ? 6.094 -20.626 2.930 1.00 84.31 82 TYR A O 1
ATOM 686 N N . TYR A 1 83 ? 4.570 -19.946 4.440 1.00 75.06 83 TYR A N 1
ATOM 687 C CA . TYR A 1 83 ? 3.934 -18.988 3.531 1.00 75.06 83 TYR A CA 1
ATOM 688 C C . TYR A 1 83 ? 4.854 -17.809 3.218 1.00 75.06 83 TYR A C 1
ATOM 690 O O . TYR A 1 83 ? 4.977 -17.457 2.047 1.00 75.06 83 TYR A O 1
ATOM 698 N N . LEU A 1 84 ? 5.575 -17.287 4.209 1.00 72.88 84 LEU A N 1
ATOM 699 C CA . LEU A 1 84 ? 6.559 -16.222 4.049 1.00 72.88 84 LEU A CA 1
ATOM 700 C C . LEU A 1 84 ? 7.669 -16.639 3.072 1.00 72.88 84 LEU A C 1
ATOM 702 O O . LEU A 1 84 ? 7.930 -15.947 2.085 1.00 72.88 84 LEU A O 1
ATOM 706 N N . ALA A 1 85 ? 8.268 -17.819 3.264 1.00 80.69 85 ALA A N 1
ATOM 707 C CA . ALA A 1 85 ? 9.289 -18.351 2.360 1.00 80.69 85 ALA A CA 1
ATOM 708 C C . ALA A 1 85 ? 8.755 -18.528 0.928 1.00 80.69 85 ALA A C 1
ATOM 710 O O . ALA A 1 85 ? 9.438 -18.207 -0.050 1.00 80.69 85 ALA A O 1
ATOM 711 N N . LYS A 1 86 ? 7.510 -18.994 0.785 1.00 81.38 86 LYS A N 1
ATOM 712 C CA . LYS A 1 86 ? 6.853 -19.163 -0.515 1.00 81.38 86 LYS A CA 1
ATOM 713 C C . LYS A 1 86 ? 6.539 -17.822 -1.184 1.00 81.38 86 LYS A C 1
ATOM 715 O O . LYS A 1 86 ? 6.707 -17.711 -2.402 1.00 81.38 86 LYS A O 1
ATOM 720 N N . THR A 1 87 ? 6.119 -16.815 -0.421 1.00 74.19 87 THR A N 1
ATOM 721 C CA . THR A 1 87 ? 5.910 -15.436 -0.882 1.00 74.19 87 THR A CA 1
ATOM 722 C C . THR A 1 87 ? 7.227 -14.843 -1.375 1.00 74.19 87 THR A C 1
ATOM 724 O O . THR A 1 87 ? 7.284 -14.392 -2.520 1.00 74.19 87 THR A O 1
ATOM 727 N N . HIS A 1 88 ? 8.311 -14.954 -0.599 1.00 75.69 88 HIS A N 1
ATOM 728 C CA . HIS A 1 88 ? 9.646 -14.503 -1.008 1.00 75.69 88 HIS A CA 1
ATOM 729 C C . HIS A 1 88 ? 10.158 -15.223 -2.256 1.00 75.69 88 HIS A C 1
ATOM 731 O O . HIS A 1 88 ? 10.613 -14.577 -3.198 1.00 75.69 88 HIS A O 1
ATOM 737 N N . GLN A 1 89 ? 10.052 -16.553 -2.320 1.00 82.81 89 GLN A N 1
ATOM 738 C CA . GLN A 1 89 ? 10.496 -17.310 -3.493 1.00 82.81 89 GLN A CA 1
ATOM 739 C C . GLN A 1 89 ? 9.733 -16.887 -4.753 1.00 82.81 89 GLN A C 1
ATOM 741 O O . GLN A 1 89 ? 10.321 -16.744 -5.830 1.00 82.81 89 GLN A O 1
ATOM 746 N N . LYS A 1 90 ? 8.417 -16.689 -4.628 1.00 78.19 90 LYS A N 1
ATOM 747 C CA . LYS A 1 90 ? 7.591 -16.169 -5.713 1.00 78.19 90 LYS A CA 1
ATOM 748 C C . LYS A 1 90 ? 8.066 -14.764 -6.094 1.00 78.19 90 LYS A C 1
ATOM 750 O O . LYS A 1 90 ? 8.330 -14.545 -7.276 1.00 78.19 90 LYS A O 1
ATOM 755 N N . ALA A 1 91 ? 8.200 -13.843 -5.141 1.00 74.94 91 ALA A N 1
ATOM 756 C CA . ALA A 1 91 ? 8.646 -12.471 -5.390 1.00 74.94 91 ALA A CA 1
ATOM 757 C C . ALA A 1 91 ? 9.999 -12.433 -6.122 1.00 74.94 91 ALA A C 1
ATOM 759 O O . ALA A 1 91 ? 10.095 -11.827 -7.184 1.00 74.94 91 ALA A O 1
ATOM 760 N N . ASN A 1 92 ? 10.981 -13.218 -5.676 1.00 77.88 92 ASN A N 1
ATOM 761 C CA . ASN A 1 92 ? 12.288 -13.322 -6.331 1.00 77.88 92 ASN A CA 1
ATOM 762 C C . ASN A 1 92 ? 12.188 -13.830 -7.782 1.00 77.88 92 ASN A C 1
ATOM 764 O O . ASN A 1 92 ? 12.899 -13.357 -8.668 1.00 77.88 92 ASN A O 1
ATOM 768 N N . ARG A 1 93 ? 11.294 -14.792 -8.065 1.00 78.31 93 ARG A N 1
ATOM 769 C CA . ARG A 1 93 ? 11.051 -15.249 -9.447 1.00 78.31 93 ARG A CA 1
ATOM 770 C C . ARG A 1 93 ? 10.442 -14.150 -10.310 1.00 78.31 93 ARG A C 1
ATOM 772 O O . ARG A 1 93 ? 10.795 -14.052 -11.484 1.00 78.31 93 ARG A O 1
ATOM 779 N N . ARG A 1 94 ? 9.544 -13.337 -9.750 1.00 77.06 94 ARG A N 1
ATOM 780 C CA . ARG A 1 94 ? 8.994 -12.169 -10.444 1.00 77.06 94 ARG A CA 1
ATOM 781 C C . ARG A 1 94 ? 10.085 -11.158 -10.741 1.00 77.06 94 ARG A C 1
ATOM 783 O O . ARG A 1 94 ? 10.159 -10.714 -11.879 1.00 77.06 94 ARG A O 1
ATOM 790 N N . ASP A 1 95 ? 10.951 -10.866 -9.778 1.00 75.62 95 ASP A N 1
ATOM 791 C CA . ASP A 1 95 ? 12.061 -9.933 -9.965 1.00 75.62 95 ASP A CA 1
ATOM 792 C C . ASP A 1 95 ? 13.017 -10.413 -11.055 1.00 75.62 95 ASP A C 1
ATOM 794 O O . ASP A 1 95 ? 13.455 -9.616 -11.881 1.00 75.62 95 ASP A O 1
ATOM 798 N N . LEU A 1 96 ? 13.280 -11.720 -11.141 1.00 77.69 96 LEU A N 1
ATOM 799 C CA . LEU A 1 96 ? 14.084 -12.294 -12.219 1.00 77.69 96 LEU A CA 1
ATOM 800 C C . LEU A 1 96 ? 13.397 -12.172 -13.588 1.00 77.69 96 LEU A C 1
ATOM 802 O O . LEU A 1 96 ? 14.035 -11.754 -14.552 1.00 77.69 96 LEU A O 1
ATOM 806 N N . VAL A 1 97 ? 12.103 -12.493 -13.687 1.00 75.06 97 VAL A N 1
ATOM 807 C CA . VAL A 1 97 ? 11.334 -12.335 -14.938 1.00 75.06 97 VAL A CA 1
ATOM 808 C C . VAL A 1 97 ? 11.266 -10.864 -15.347 1.00 75.06 97 VAL A C 1
ATOM 810 O O . VAL A 1 97 ? 11.464 -10.543 -16.516 1.00 75.06 97 VAL A O 1
ATOM 813 N N . TYR A 1 98 ? 11.048 -9.973 -14.383 1.00 72.38 98 TYR A N 1
ATOM 814 C CA . TYR A 1 98 ? 11.026 -8.532 -14.580 1.00 72.38 98 TYR A CA 1
ATOM 815 C C . TYR A 1 98 ? 12.391 -8.026 -15.057 1.00 72.38 98 TYR A C 1
ATOM 817 O O . TYR A 1 98 ? 12.475 -7.354 -16.083 1.00 72.38 98 TYR A O 1
ATOM 825 N N . THR A 1 99 ? 13.475 -8.443 -14.404 1.00 74.44 99 THR A N 1
ATOM 826 C CA . THR A 1 99 ? 14.848 -8.090 -14.785 1.00 74.44 99 THR A CA 1
ATOM 827 C C . THR A 1 99 ? 15.188 -8.598 -16.183 1.00 74.44 99 THR A C 1
ATOM 829 O O . THR A 1 99 ? 15.667 -7.824 -17.007 1.00 74.44 99 THR A O 1
ATOM 832 N N . LEU A 1 100 ? 14.881 -9.856 -16.507 1.00 73.62 100 LEU A N 1
ATOM 833 C CA . LEU A 1 100 ? 15.115 -10.419 -17.842 1.00 73.62 100 LEU A CA 1
ATOM 834 C C . LEU A 1 100 ? 14.289 -9.713 -18.921 1.00 73.62 100 LEU A C 1
ATOM 836 O O . LEU A 1 100 ? 14.793 -9.456 -20.011 1.00 73.62 100 LEU A O 1
ATOM 840 N N . SER A 1 101 ? 13.044 -9.355 -18.611 1.00 69.00 101 SER A N 1
ATOM 841 C CA . SER A 1 101 ? 12.177 -8.611 -19.528 1.00 69.00 101 SER A CA 1
ATOM 842 C C . SER A 1 101 ? 12.607 -7.173 -19.770 1.00 69.00 101 SER A C 1
ATOM 844 O O . SER A 1 101 ? 12.266 -6.589 -20.796 1.00 69.00 101 SER A O 1
ATOM 846 N N . TRP A 1 102 ? 13.330 -6.592 -18.816 1.00 68.31 102 TRP A N 1
ATOM 847 C CA . TRP A 1 102 ? 13.664 -5.178 -18.806 1.00 68.31 102 TRP A CA 1
ATOM 848 C C . TRP A 1 102 ? 15.086 -4.938 -19.307 1.00 68.31 102 TRP A C 1
ATOM 850 O O . TRP A 1 102 ? 15.286 -4.195 -20.271 1.00 68.31 102 TRP A O 1
ATOM 860 N N . VAL A 1 103 ? 16.061 -5.608 -18.691 1.00 71.06 103 VAL A N 1
ATOM 861 C CA . VAL A 1 103 ? 17.488 -5.417 -18.965 1.00 71.06 103 VAL A CA 1
ATOM 862 C C . VAL A 1 103 ? 17.817 -5.851 -20.389 1.00 71.06 103 VAL A C 1
ATOM 864 O O . VAL A 1 103 ? 18.466 -5.108 -21.121 1.00 71.06 103 VAL A O 1
ATOM 867 N N . VAL A 1 104 ? 17.321 -7.012 -20.818 1.00 69.94 104 VAL A N 1
ATOM 868 C CA . VAL A 1 104 ? 17.740 -7.602 -22.095 1.00 69.94 104 VAL A CA 1
ATOM 869 C C . VAL A 1 104 ? 17.175 -6.831 -23.303 1.00 69.94 104 VAL A C 1
ATOM 871 O O . VAL A 1 104 ? 17.964 -6.404 -24.146 1.00 69.94 104 VAL A O 1
ATOM 874 N N . PRO A 1 105 ? 15.861 -6.554 -23.414 1.00 69.75 105 PRO A N 1
ATOM 875 C CA . PRO A 1 105 ? 15.324 -5.922 -24.619 1.00 69.75 105 PRO A CA 1
ATOM 876 C C . PRO A 1 105 ? 15.496 -4.400 -24.612 1.00 69.75 105 PRO A C 1
ATOM 878 O O . PRO A 1 105 ? 15.791 -3.808 -25.644 1.00 69.75 105 PRO A O 1
ATOM 881 N N . SER A 1 106 ? 15.322 -3.753 -23.455 1.00 68.62 106 SER A N 1
ATOM 882 C CA . SER A 1 106 ? 15.273 -2.283 -23.381 1.00 68.62 106 SER A CA 1
ATOM 883 C C . SER A 1 106 ? 16.655 -1.663 -23.181 1.00 68.62 106 SER A C 1
ATOM 885 O O . SER A 1 106 ? 16.898 -0.539 -23.616 1.00 68.62 106 SER A O 1
ATOM 887 N N . TYR A 1 107 ? 17.561 -2.384 -22.514 1.00 74.38 107 TYR A N 1
ATOM 888 C CA . TYR A 1 107 ? 18.888 -1.881 -22.162 1.00 74.38 107 TYR A CA 1
ATOM 889 C C . TYR A 1 107 ? 19.978 -2.447 -23.073 1.00 74.38 107 TYR A C 1
ATOM 891 O O . TYR A 1 107 ? 20.804 -1.681 -23.574 1.00 74.38 107 TYR A O 1
ATOM 899 N N . SER A 1 108 ? 19.977 -3.761 -23.318 1.00 80.62 108 SER A N 1
ATOM 900 C CA . SER A 1 108 ? 21.026 -4.405 -24.113 1.00 80.62 108 SER A CA 1
ATOM 901 C C . SER A 1 108 ? 20.846 -4.178 -25.612 1.00 80.62 108 SER A C 1
ATOM 903 O O . SER A 1 108 ? 21.788 -3.706 -26.237 1.00 80.62 108 SER A O 1
ATOM 905 N N . LEU A 1 109 ? 19.662 -4.415 -26.196 1.00 79.94 109 LEU A N 1
ATOM 906 C CA . LEU A 1 109 ? 19.471 -4.264 -27.654 1.00 79.94 109 LEU A CA 1
ATOM 907 C C . LEU A 1 109 ? 19.718 -2.832 -28.144 1.00 79.94 109 LEU A C 1
ATOM 909 O O . LEU A 1 109 ? 20.382 -2.631 -29.159 1.00 79.94 109 LEU A O 1
ATOM 913 N N . VAL A 1 110 ? 19.242 -1.835 -27.393 1.00 79.06 110 VAL A N 1
ATOM 914 C CA . VAL A 1 110 ? 19.467 -0.422 -27.723 1.00 79.06 110 VAL A CA 1
ATOM 915 C C . VAL A 1 110 ? 20.954 -0.072 -27.645 1.00 79.06 110 VAL A C 1
ATOM 917 O O . VAL A 1 110 ? 21.482 0.521 -28.580 1.00 79.06 110 VAL A O 1
ATOM 920 N N . ARG A 1 111 ? 21.667 -0.490 -26.589 1.00 80.00 111 ARG A N 1
ATOM 921 C CA . ARG A 1 111 ? 23.119 -0.250 -26.465 1.00 80.00 111 ARG A CA 1
ATOM 922 C C . ARG A 1 111 ? 23.946 -1.021 -27.491 1.00 80.00 111 ARG A C 1
ATOM 924 O O . ARG A 1 111 ? 24.997 -0.545 -27.910 1.00 80.00 111 ARG A O 1
ATOM 931 N N . MET A 1 112 ? 23.479 -2.195 -27.908 1.00 85.50 112 MET A N 1
ATOM 932 C CA . MET A 1 112 ? 24.120 -2.980 -28.961 1.00 85.50 112 MET A CA 1
ATOM 933 C C . MET A 1 112 ? 24.023 -2.304 -30.330 1.00 85.50 112 MET A C 1
ATOM 935 O O . MET A 1 112 ? 24.830 -2.634 -31.192 1.00 85.50 112 MET A O 1
ATOM 939 N N . SER A 1 113 ? 23.118 -1.335 -30.531 1.00 84.62 113 SER A N 1
ATOM 940 C CA . SER A 1 113 ? 23.062 -0.564 -31.780 1.00 84.62 113 SER A CA 1
ATOM 941 C C . SER A 1 113 ? 24.406 0.098 -32.093 1.00 84.62 113 SER A C 1
ATOM 943 O O . SER A 1 113 ? 24.904 -0.049 -33.205 1.00 84.62 113 SER A O 1
ATOM 945 N N . SER A 1 114 ? 25.065 0.704 -31.100 1.00 83.94 114 SER A N 1
ATOM 946 C CA . SER A 1 114 ? 26.395 1.284 -31.279 1.00 83.94 114 SER A CA 1
ATOM 947 C C . SER A 1 114 ? 27.399 0.230 -31.735 1.00 83.94 114 SER A C 1
ATOM 949 O O . SER A 1 114 ? 28.115 0.459 -32.695 1.00 83.94 114 SER A O 1
ATOM 951 N N . PHE A 1 115 ? 27.409 -0.960 -31.131 1.00 86.88 115 PHE A N 1
ATOM 952 C CA . PHE A 1 115 ? 28.318 -2.038 -31.536 1.00 86.88 115 PHE A CA 1
ATOM 953 C C . PHE A 1 115 ? 28.032 -2.567 -32.952 1.00 86.88 115 PHE A C 1
ATOM 955 O O . PHE A 1 115 ? 28.960 -2.833 -33.711 1.00 86.88 115 PHE A O 1
ATOM 962 N N . ILE A 1 116 ? 26.755 -2.695 -33.320 1.00 86.19 116 ILE A N 1
ATOM 963 C CA . ILE A 1 116 ? 26.324 -3.197 -34.632 1.00 86.19 116 ILE A CA 1
ATOM 964 C C . ILE A 1 116 ? 26.644 -2.185 -35.738 1.00 86.19 116 ILE A C 1
ATOM 966 O O . ILE A 1 116 ? 27.083 -2.581 -36.816 1.00 86.19 116 ILE A O 1
ATOM 970 N N . PHE A 1 117 ? 26.438 -0.889 -35.485 1.00 85.38 117 PHE A N 1
ATOM 971 C CA . PHE A 1 117 ? 26.560 0.150 -36.507 1.00 85.38 117 PHE A CA 1
ATOM 972 C C . PHE A 1 117 ? 27.941 0.822 -36.563 1.00 85.38 117 PHE A C 1
ATOM 974 O O . PHE A 1 117 ? 28.306 1.339 -37.619 1.00 85.38 117 PHE A O 1
ATOM 981 N N . LEU A 1 118 ? 28.749 0.774 -35.496 1.00 85.38 118 LEU A N 1
ATOM 982 C CA . LEU A 1 118 ? 30.086 1.390 -35.463 1.00 85.38 118 LEU A CA 1
ATOM 983 C C . LEU A 1 118 ? 31.025 0.912 -36.592 1.00 85.38 118 LEU A C 1
ATOM 985 O O . LEU A 1 118 ? 31.683 1.768 -37.183 1.00 85.38 118 LEU A O 1
ATOM 989 N N . PRO A 1 119 ? 31.064 -0.379 -36.990 1.00 88.25 119 PRO A N 1
ATOM 990 C CA . PRO A 1 119 ? 31.885 -0.820 -38.123 1.00 88.25 119 PRO A CA 1
ATOM 991 C C . PRO A 1 119 ? 31.518 -0.155 -39.459 1.00 88.25 119 PRO A C 1
ATOM 993 O O . PRO A 1 119 ? 32.345 -0.083 -40.367 1.00 88.25 119 PRO A O 1
ATOM 996 N N . PHE A 1 120 ? 30.289 0.350 -39.597 1.00 81.56 120 PHE A N 1
ATOM 997 C CA . PHE A 1 120 ? 29.838 1.059 -40.795 1.00 81.56 120 PHE A CA 1
ATOM 998 C C . PHE A 1 120 ? 30.228 2.544 -40.783 1.00 81.56 120 PHE A C 1
ATOM 1000 O O . PHE A 1 120 ? 30.287 3.152 -41.849 1.00 81.56 120 PHE A O 1
ATOM 1007 N N . ALA A 1 121 ? 30.561 3.107 -39.617 1.00 82.94 121 ALA A N 1
ATOM 1008 C CA . ALA A 1 121 ? 30.909 4.519 -39.452 1.00 82.94 121 ALA A CA 1
ATOM 1009 C C . ALA A 1 121 ? 32.285 4.892 -40.038 1.00 82.94 121 ALA A C 1
ATOM 1011 O O . ALA A 1 121 ? 32.537 6.059 -40.304 1.00 82.94 121 ALA A O 1
ATOM 1012 N N . VAL A 1 122 ? 33.172 3.914 -40.263 1.00 84.31 122 VAL A N 1
ATOM 1013 C CA . VAL A 1 122 ? 34.570 4.138 -40.698 1.00 84.31 122 VAL A CA 1
ATOM 1014 C C . VAL A 1 122 ? 34.686 4.440 -42.206 1.00 84.31 122 VAL A C 1
ATOM 1016 O O . VAL A 1 122 ? 35.760 4.763 -42.699 1.00 84.31 122 VAL A O 1
ATOM 1019 N N . LYS A 1 123 ? 33.592 4.332 -42.972 1.00 79.31 123 LYS A N 1
ATOM 1020 C CA . LYS A 1 123 ? 33.634 4.393 -44.445 1.00 79.31 123 LYS A CA 1
ATOM 1021 C C . LYS A 1 123 ? 33.616 5.808 -45.029 1.00 79.31 123 LYS A C 1
ATOM 1023 O O . LYS A 1 123 ? 34.123 5.996 -46.131 1.00 79.31 123 LYS A O 1
ATOM 1028 N N . SER A 1 124 ? 33.010 6.774 -44.341 1.00 85.81 124 SER A N 1
ATOM 1029 C CA . SER A 1 124 ? 32.906 8.172 -44.783 1.00 85.81 124 SER A CA 1
ATOM 1030 C C . SER A 1 124 ? 32.400 9.067 -43.641 1.00 85.81 124 SER A C 1
ATOM 1032 O O . SER A 1 124 ? 31.727 8.583 -42.729 1.00 85.81 124 SER A O 1
ATOM 1034 N N . ASP A 1 125 ? 32.635 10.382 -43.715 1.00 84.81 125 ASP A N 1
ATOM 1035 C CA . ASP A 1 125 ? 32.060 11.348 -42.757 1.00 84.81 125 ASP A CA 1
ATOM 1036 C C . ASP A 1 125 ? 30.520 11.320 -42.761 1.00 84.81 125 ASP A C 1
ATOM 1038 O O . ASP A 1 125 ? 29.866 11.471 -41.724 1.00 84.81 125 ASP A O 1
ATOM 1042 N N . ASN A 1 126 ? 29.924 11.062 -43.931 1.00 82.25 126 ASN A N 1
ATOM 1043 C CA . ASN A 1 126 ? 28.479 10.900 -44.077 1.00 82.25 126 ASN A CA 1
ATOM 1044 C C . ASN A 1 126 ? 27.981 9.628 -43.372 1.00 82.25 126 ASN A C 1
ATOM 1046 O O . ASN A 1 126 ? 26.955 9.678 -42.689 1.00 82.25 126 ASN A O 1
ATOM 1050 N N . ALA A 1 127 ? 28.714 8.514 -43.478 1.00 79.56 127 ALA A N 1
ATOM 1051 C CA . ALA A 1 127 ? 28.403 7.269 -42.781 1.00 79.56 127 ALA A CA 1
ATOM 1052 C C . ALA A 1 127 ? 28.528 7.440 -41.263 1.00 79.56 127 ALA A C 1
ATOM 1054 O O . ALA A 1 127 ? 27.650 6.994 -40.525 1.00 79.56 127 ALA A O 1
ATOM 1055 N N . TYR A 1 128 ? 29.554 8.154 -40.789 1.00 85.12 128 TYR A N 1
ATOM 1056 C CA . TYR A 1 128 ? 29.689 8.504 -39.375 1.00 85.12 128 TYR A CA 1
ATOM 1057 C C . TYR A 1 128 ? 28.477 9.304 -38.874 1.00 85.12 128 TYR A C 1
ATOM 1059 O O . TYR A 1 128 ? 27.856 8.922 -37.882 1.00 85.12 128 TYR A O 1
ATOM 1067 N N . SER A 1 129 ? 28.077 10.359 -39.596 1.00 84.56 129 SER A N 1
ATOM 1068 C CA . SER A 1 129 ? 26.892 11.161 -39.251 1.00 84.56 129 SER A CA 1
ATOM 1069 C C . SER A 1 129 ? 25.587 10.350 -39.274 1.00 84.56 129 SER A C 1
ATOM 1071 O O . SER A 1 129 ? 24.698 10.570 -38.450 1.00 84.56 129 SER A O 1
ATOM 1073 N N . ALA A 1 130 ? 25.448 9.400 -40.200 1.00 81.81 130 ALA A N 1
ATOM 1074 C CA . ALA A 1 130 ? 24.286 8.518 -40.252 1.00 81.81 130 ALA A CA 1
ATOM 1075 C C . ALA A 1 130 ? 24.249 7.550 -39.057 1.00 81.81 130 ALA A C 1
ATOM 1077 O O . ALA A 1 130 ? 23.196 7.383 -38.439 1.00 81.81 130 ALA A O 1
ATOM 1078 N N . VAL A 1 131 ? 25.389 6.952 -38.694 1.00 83.38 131 VAL A N 1
ATOM 1079 C CA . VAL A 1 131 ? 25.497 6.045 -37.540 1.00 83.38 131 VAL A CA 1
ATOM 1080 C C . VAL A 1 131 ? 25.209 6.775 -36.230 1.00 83.38 131 VAL A C 1
ATOM 1082 O O . VAL A 1 131 ? 24.432 6.262 -35.426 1.00 83.38 131 VAL A O 1
ATOM 1085 N N . THR A 1 132 ? 25.749 7.979 -36.020 1.00 85.12 132 THR A N 1
ATOM 1086 C CA . THR A 1 132 ? 25.466 8.757 -34.799 1.00 85.12 132 THR A CA 1
ATOM 1087 C C . THR A 1 132 ? 23.982 9.092 -34.671 1.00 85.12 132 THR A C 1
ATOM 1089 O O . THR A 1 132 ? 23.399 8.868 -33.613 1.00 85.12 132 THR A O 1
ATOM 1092 N N . LYS A 1 133 ? 23.318 9.491 -35.764 1.00 84.38 133 LYS A N 1
ATOM 1093 C CA . LYS A 1 133 ? 21.860 9.713 -35.778 1.00 84.38 133 LYS A CA 1
ATOM 1094 C C . LYS A 1 133 ? 21.052 8.447 -35.462 1.00 84.38 133 LYS A C 1
ATOM 1096 O O . LYS A 1 133 ? 20.014 8.535 -34.804 1.00 84.38 133 LYS A O 1
ATOM 1101 N N . ILE A 1 134 ? 21.493 7.277 -35.932 1.00 84.06 134 ILE A N 1
ATOM 1102 C CA . ILE A 1 134 ? 20.851 5.988 -35.613 1.00 84.06 134 ILE A CA 1
ATOM 1103 C C . ILE A 1 134 ? 21.010 5.667 -34.121 1.00 84.06 134 ILE A C 1
ATOM 1105 O O . ILE A 1 134 ? 20.039 5.248 -33.488 1.00 84.06 134 ILE A O 1
ATOM 1109 N N . ILE A 1 135 ? 22.195 5.904 -33.552 1.00 84.50 135 ILE A N 1
ATOM 1110 C CA . ILE A 1 135 ? 22.460 5.724 -32.117 1.00 84.50 135 ILE A CA 1
ATOM 1111 C C . ILE A 1 135 ? 21.575 6.667 -31.285 1.00 84.50 135 ILE A C 1
ATOM 1113 O O . ILE A 1 135 ? 20.895 6.208 -30.368 1.00 84.50 135 ILE A O 1
ATOM 1117 N N . ASP A 1 136 ? 21.483 7.949 -31.651 1.00 86.06 136 ASP A N 1
ATOM 1118 C CA . ASP A 1 136 ? 20.632 8.932 -30.962 1.00 86.06 136 ASP A CA 1
ATOM 1119 C C . ASP A 1 136 ? 19.142 8.546 -30.995 1.00 86.06 136 ASP A C 1
ATOM 1121 O O . ASP A 1 136 ? 18.397 8.721 -30.017 1.00 86.06 136 ASP A O 1
ATOM 1125 N N . LEU A 1 137 ? 18.683 7.999 -32.126 1.00 84.19 137 LEU A N 1
ATOM 1126 C CA . LEU A 1 137 ? 17.331 7.463 -32.261 1.00 84.19 137 LEU A CA 1
ATOM 1127 C C . LEU A 1 137 ? 17.126 6.255 -31.334 1.00 84.19 137 LEU A C 1
ATOM 1129 O O . LEU A 1 137 ? 16.101 6.174 -30.647 1.00 84.19 137 LEU A O 1
ATOM 1133 N N . ALA A 1 138 ? 18.093 5.340 -31.274 1.00 82.88 138 ALA A N 1
ATOM 1134 C CA . ALA A 1 138 ? 18.048 4.183 -30.388 1.00 82.88 138 ALA A CA 1
ATOM 1135 C C . ALA A 1 138 ? 17.967 4.629 -28.910 1.00 82.88 138 ALA A C 1
ATOM 1137 O O . ALA A 1 138 ? 17.059 4.209 -28.187 1.00 82.88 138 ALA A O 1
ATOM 1138 N N . ASP A 1 139 ? 18.802 5.577 -28.485 1.00 83.50 139 ASP A N 1
ATOM 1139 C CA . ASP A 1 139 ? 18.782 6.134 -27.124 1.00 83.50 139 ASP A CA 1
ATOM 1140 C C . ASP A 1 139 ? 17.469 6.857 -26.785 1.00 83.50 139 ASP A C 1
ATOM 1142 O O . ASP A 1 139 ? 16.938 6.743 -25.672 1.00 83.50 139 ASP A O 1
ATOM 1146 N N . SER A 1 140 ? 16.880 7.564 -27.750 1.00 84.69 140 SER A N 1
ATOM 1147 C CA . SER A 1 140 ? 15.553 8.174 -27.586 1.00 84.69 140 SER A CA 1
ATOM 1148 C C . SER A 1 140 ? 14.463 7.116 -27.369 1.00 84.69 140 SER A C 1
ATOM 1150 O O . SER A 1 140 ? 13.551 7.302 -26.558 1.00 84.69 140 SER A O 1
ATOM 1152 N N . THR A 1 141 ? 14.585 5.971 -28.041 1.00 78.94 141 THR A N 1
ATOM 1153 C CA . THR A 1 141 ? 13.673 4.821 -27.908 1.00 78.94 141 THR A CA 1
ATOM 1154 C C . THR A 1 141 ? 13.738 4.206 -26.524 1.00 78.94 141 THR A C 1
ATOM 1156 O O . THR A 1 141 ? 12.699 3.884 -25.941 1.00 78.94 141 THR A O 1
ATOM 1159 N N . LYS A 1 142 ? 14.946 4.093 -25.964 1.00 83.62 142 LYS A N 1
ATOM 1160 C CA . LYS A 1 142 ? 15.138 3.645 -24.584 1.00 83.62 142 LYS A CA 1
ATOM 1161 C C . LYS A 1 142 ? 14.347 4.520 -23.614 1.00 83.62 142 LYS A C 1
ATOM 1163 O O . LYS A 1 142 ? 13.573 3.983 -22.828 1.00 83.62 142 LYS A O 1
ATOM 1168 N N . LYS A 1 143 ? 14.447 5.851 -23.724 1.00 82.81 143 LYS A N 1
ATOM 1169 C CA . LYS A 1 143 ? 13.693 6.779 -22.856 1.00 82.81 143 LYS A CA 1
ATOM 1170 C C . LYS A 1 143 ? 12.178 6.616 -22.995 1.00 82.81 143 LYS A C 1
ATOM 1172 O O . LYS A 1 143 ? 11.460 6.674 -22.000 1.00 82.81 143 LYS A O 1
ATOM 1177 N N . ILE A 1 144 ? 11.672 6.420 -24.216 1.00 81.38 144 ILE A N 1
ATOM 1178 C CA . ILE A 1 144 ? 10.238 6.176 -24.442 1.00 81.38 144 ILE A CA 1
ATOM 1179 C C . ILE A 1 144 ? 9.814 4.852 -23.796 1.00 81.38 144 ILE A C 1
ATOM 1181 O O . ILE A 1 144 ? 8.795 4.807 -23.113 1.00 81.38 144 ILE A O 1
ATOM 1185 N N . THR A 1 145 ? 10.621 3.804 -23.952 1.00 77.88 145 THR A N 1
ATOM 1186 C CA . THR A 1 145 ? 10.371 2.481 -23.362 1.00 77.88 145 THR A CA 1
ATOM 1187 C C . THR A 1 145 ? 10.360 2.546 -21.832 1.00 77.88 145 THR A C 1
ATOM 1189 O O . THR A 1 145 ? 9.458 2.000 -21.199 1.00 77.88 145 THR A O 1
ATOM 1192 N N . GLU A 1 146 ? 11.307 3.273 -21.233 1.00 80.38 146 GLU A N 1
ATOM 1193 C CA . GLU A 1 146 ? 11.357 3.532 -19.788 1.00 80.38 146 GLU A CA 1
ATOM 1194 C C . GLU A 1 146 ? 10.116 4.292 -19.296 1.00 80.38 146 GLU A C 1
ATOM 1196 O O . GLU A 1 146 ? 9.562 3.945 -18.259 1.00 80.38 146 GLU A O 1
ATOM 1201 N N . ARG A 1 147 ? 9.617 5.280 -20.051 1.00 79.94 147 ARG A N 1
ATOM 1202 C CA . ARG A 1 147 ? 8.395 6.021 -19.685 1.00 79.94 147 ARG A CA 1
ATOM 1203 C C . ARG A 1 147 ? 7.122 5.191 -19.836 1.00 79.94 147 ARG A C 1
ATOM 1205 O O . ARG A 1 147 ? 6.256 5.243 -18.967 1.00 79.94 147 ARG A O 1
ATOM 1212 N N . LEU A 1 148 ? 7.001 4.420 -20.917 1.00 75.56 148 LEU A N 1
ATOM 1213 C CA . LEU A 1 148 ? 5.855 3.532 -21.145 1.00 75.56 148 LEU A CA 1
ATOM 1214 C C . LEU A 1 148 ? 5.750 2.440 -20.072 1.00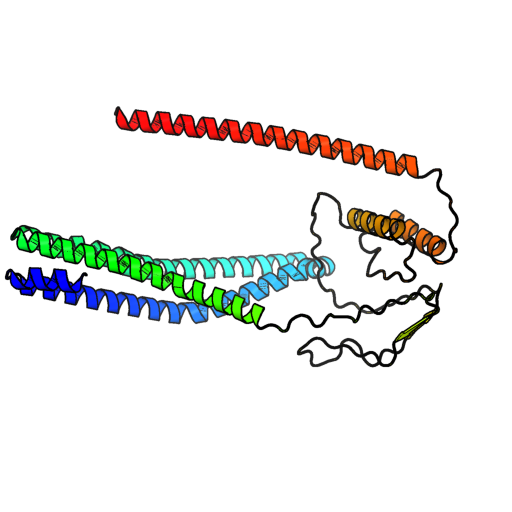 75.56 148 LEU A C 1
ATOM 1216 O O . LEU A 1 148 ? 4.648 1.982 -19.787 1.00 75.56 148 LEU A O 1
ATOM 1220 N N . ARG A 1 149 ? 6.868 2.066 -19.436 1.00 73.56 149 ARG A N 1
ATOM 1221 C CA . ARG A 1 149 ? 6.899 1.145 -18.289 1.00 73.56 149 ARG A CA 1
ATOM 1222 C C . ARG A 1 149 ? 6.198 1.709 -17.058 1.00 73.56 149 ARG A C 1
ATOM 1224 O O . ARG A 1 149 ? 5.485 0.975 -16.384 1.00 73.56 149 ARG A O 1
ATOM 1231 N N . ASP A 1 150 ? 6.417 2.985 -16.755 1.00 73.31 150 ASP A N 1
ATOM 1232 C CA . ASP A 1 150 ? 5.886 3.603 -15.535 1.00 73.31 150 ASP A CA 1
ATOM 1233 C C . ASP A 1 150 ? 4.434 4.084 -15.727 1.00 73.31 150 ASP A C 1
ATOM 1235 O O . ASP A 1 150 ? 3.693 4.316 -14.769 1.00 73.31 150 ASP A O 1
ATOM 1239 N N . TYR A 1 151 ? 3.989 4.153 -16.984 1.00 75.56 151 TYR A N 1
ATOM 1240 C CA . TYR A 1 151 ? 2.664 4.619 -17.373 1.00 75.56 151 TYR A CA 1
ATOM 1241 C C . TYR A 1 151 ? 1.491 3.837 -16.737 1.00 75.56 151 TYR A C 1
ATOM 1243 O O . TYR A 1 151 ? 0.577 4.485 -16.219 1.00 75.56 151 TYR A O 1
ATOM 1251 N N . PRO A 1 152 ? 1.484 2.486 -16.667 1.00 74.44 152 PRO A N 1
ATOM 1252 C CA . PRO A 1 152 ? 0.419 1.738 -15.997 1.00 74.44 152 PRO A CA 1
ATOM 1253 C C . PRO A 1 152 ? 0.278 2.059 -14.503 1.00 74.44 152 PRO A C 1
ATOM 1255 O O . PRO A 1 152 ? -0.841 2.044 -13.991 1.00 74.44 152 PRO A O 1
ATOM 1258 N N . TYR A 1 153 ? 1.374 2.375 -13.800 1.00 72.56 153 TYR A N 1
ATOM 1259 C CA . TYR A 1 153 ? 1.309 2.786 -12.392 1.00 72.56 153 TYR A CA 1
ATOM 1260 C C . TYR A 1 153 ? 0.624 4.143 -12.249 1.00 72.56 153 TYR A C 1
ATOM 1262 O O . TYR A 1 153 ? -0.250 4.296 -11.396 1.00 72.56 153 TYR A O 1
ATOM 1270 N N . GLY A 1 154 ? 0.954 5.089 -13.135 1.00 73.19 154 GLY A N 1
ATOM 1271 C CA . GLY A 1 154 ? 0.263 6.376 -13.225 1.00 73.19 154 GLY A CA 1
ATOM 1272 C C . GLY A 1 154 ? -1.238 6.210 -13.472 1.00 73.19 154 GLY A C 1
ATOM 1273 O O . GLY A 1 154 ? -2.045 6.783 -12.743 1.00 73.19 154 GLY A O 1
ATOM 1274 N N . LEU A 1 155 ? -1.626 5.353 -14.425 1.00 72.88 155 LEU A N 1
ATOM 1275 C CA . LEU A 1 155 ? -3.037 5.052 -14.702 1.00 72.88 155 LEU A CA 1
ATOM 1276 C C . LEU A 1 155 ? -3.746 4.373 -13.522 1.00 72.88 155 LEU A C 1
ATOM 1278 O O . LEU A 1 155 ? -4.900 4.688 -13.233 1.00 72.88 155 LEU A O 1
ATOM 1282 N N . SER A 1 156 ? -3.078 3.447 -12.830 1.00 70.81 156 SER A N 1
ATOM 1283 C CA . SER A 1 156 ? -3.637 2.781 -11.648 1.00 70.81 156 SER A CA 1
ATOM 1284 C C . SER A 1 156 ? -3.862 3.767 -10.503 1.00 70.81 156 SER A C 1
ATOM 1286 O O . SER A 1 156 ? -4.935 3.762 -9.901 1.00 70.81 156 SER A O 1
ATOM 1288 N N . ALA A 1 157 ? -2.883 4.630 -10.220 1.00 73.50 157 ALA A N 1
ATOM 1289 C CA . ALA A 1 157 ? -2.999 5.666 -9.198 1.00 73.50 157 ALA A CA 1
ATOM 1290 C C . ALA A 1 157 ? -4.112 6.666 -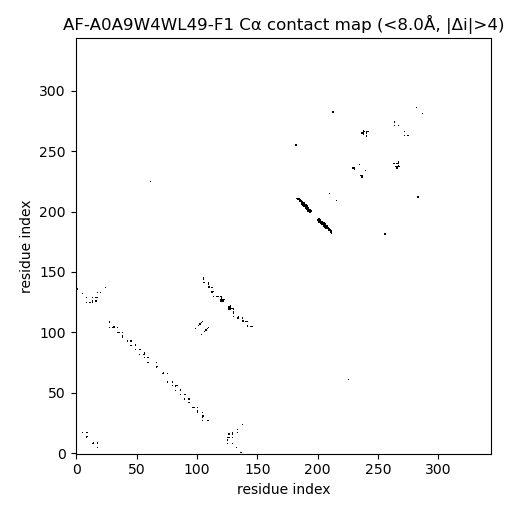9.545 1.00 73.50 157 ALA A C 1
ATOM 1292 O O . ALA A 1 157 ? -4.971 6.947 -8.713 1.00 73.50 157 ALA A O 1
ATOM 1293 N N . GLN A 1 158 ? -4.167 7.124 -10.800 1.00 82.75 158 GLN A N 1
ATOM 1294 C CA . GLN A 1 158 ? -5.239 7.995 -11.281 1.00 82.75 158 GLN A CA 1
ATOM 1295 C C . GLN A 1 158 ? -6.614 7.336 -11.122 1.00 82.75 158 GLN A C 1
ATOM 1297 O O . GLN A 1 158 ? -7.545 7.971 -10.638 1.00 82.75 158 GLN A O 1
ATOM 1302 N N . LYS A 1 159 ? -6.751 6.051 -11.474 1.00 83.62 159 LYS A N 1
ATOM 1303 C CA . LYS A 1 159 ? -8.001 5.303 -11.286 1.00 83.62 159 LYS A CA 1
ATOM 1304 C C . LYS A 1 159 ? -8.398 5.211 -9.813 1.00 83.62 159 LYS A C 1
ATOM 1306 O O . LYS A 1 159 ? -9.572 5.370 -9.508 1.00 83.62 159 LYS A O 1
ATOM 1311 N N . GLN A 1 160 ? -7.454 4.953 -8.907 1.00 76.06 160 GLN A N 1
ATOM 1312 C CA . GLN A 1 160 ? -7.731 4.905 -7.467 1.00 76.06 160 GLN A CA 1
ATOM 1313 C C . GLN A 1 160 ? -8.207 6.257 -6.937 1.00 76.06 160 GLN A C 1
ATOM 1315 O O . GLN A 1 160 ? -9.207 6.302 -6.226 1.00 76.06 160 GLN A O 1
ATOM 1320 N N . ILE A 1 161 ? -7.546 7.347 -7.334 1.00 82.12 161 ILE A N 1
ATOM 1321 C CA . ILE A 1 161 ? -7.955 8.710 -6.973 1.00 82.12 161 ILE A CA 1
ATOM 1322 C C . ILE A 1 161 ? -9.348 9.005 -7.528 1.00 82.12 161 ILE A C 1
ATOM 1324 O O . ILE A 1 161 ? -10.217 9.438 -6.783 1.00 82.12 161 ILE A O 1
ATOM 1328 N N . ASN A 1 162 ? -9.598 8.709 -8.803 1.00 86.44 162 ASN A N 1
ATOM 1329 C CA . ASN A 1 162 ? -10.910 8.918 -9.413 1.00 86.44 162 ASN A CA 1
ATOM 1330 C C . ASN A 1 162 ? -12.000 8.094 -8.717 1.00 86.44 162 ASN A C 1
ATOM 1332 O O . ASN A 1 162 ? -13.081 8.610 -8.468 1.00 86.44 162 ASN A O 1
ATOM 1336 N N . ASN A 1 163 ? -11.716 6.835 -8.372 1.00 83.94 163 ASN A N 1
ATOM 1337 C CA . ASN A 1 163 ? -12.641 5.988 -7.624 1.00 83.94 163 ASN A CA 1
ATOM 1338 C C . ASN A 1 163 ? -12.931 6.565 -6.236 1.00 83.94 163 ASN A C 1
ATOM 1340 O O . ASN A 1 163 ? -14.081 6.557 -5.819 1.00 83.94 163 ASN A O 1
ATOM 1344 N N . PHE A 1 164 ? -11.907 7.061 -5.536 1.00 85.44 164 PHE A N 1
ATOM 1345 C CA . PHE A 1 164 ? -12.055 7.706 -4.233 1.00 85.44 164 PHE A CA 1
ATOM 1346 C C . PHE A 1 164 ? -12.896 8.983 -4.329 1.00 85.44 164 PHE A C 1
ATOM 1348 O O . PHE A 1 164 ? -13.831 9.151 -3.557 1.00 85.44 164 PHE A O 1
ATOM 1355 N N . LEU A 1 165 ? -12.615 9.844 -5.310 1.00 86.00 165 LEU A N 1
ATOM 1356 C CA . LEU A 1 165 ? -13.374 11.075 -5.555 1.00 86.00 165 LEU A CA 1
ATOM 1357 C C . LEU A 1 165 ? -14.808 10.810 -6.038 1.00 86.00 165 LEU A C 1
ATOM 1359 O O . LEU A 1 165 ? -15.663 11.676 -5.905 1.00 86.00 165 LEU A O 1
ATOM 1363 N N . ALA A 1 166 ? -15.068 9.632 -6.606 1.00 89.62 166 ALA A N 1
ATOM 1364 C CA . ALA A 1 166 ? -16.402 9.190 -6.997 1.00 89.62 166 ALA A CA 1
ATOM 1365 C C . ALA A 1 166 ? -17.188 8.537 -5.849 1.00 89.62 166 ALA A C 1
ATOM 1367 O O . ALA A 1 166 ? -18.375 8.252 -6.025 1.00 89.62 166 ALA A O 1
ATOM 1368 N N . LEU A 1 167 ? -16.560 8.266 -4.695 1.00 83.19 167 LEU A N 1
ATOM 1369 C CA . LEU A 1 167 ? -17.303 7.835 -3.515 1.00 83.19 167 LEU A CA 1
ATOM 1370 C C . LEU A 1 167 ? -18.268 8.958 -3.117 1.00 83.19 167 LEU A C 1
ATOM 1372 O O . LEU A 1 167 ? -17.884 10.128 -3.167 1.00 83.19 167 LEU A O 1
ATOM 1376 N N . PRO A 1 168 ? -19.515 8.631 -2.735 1.00 80.88 168 PRO A N 1
ATOM 1377 C CA . PRO A 1 168 ? -20.435 9.650 -2.262 1.00 80.88 168 PRO A CA 1
ATOM 1378 C C . PRO A 1 168 ? -19.796 10.372 -1.078 1.00 80.88 168 PRO A C 1
ATOM 1380 O O . PRO A 1 168 ? -19.232 9.725 -0.188 1.00 80.88 168 PRO A O 1
ATOM 1383 N N . GLU A 1 169 ? -19.897 11.703 -1.059 1.00 74.75 169 GLU A N 1
ATOM 1384 C CA . GLU A 1 169 ? -19.576 12.453 0.148 1.00 74.75 169 GLU A CA 1
ATOM 1385 C C . GLU A 1 169 ? -20.358 11.838 1.302 1.00 74.75 169 GLU A C 1
ATOM 1387 O O . GLU A 1 169 ? -21.529 11.456 1.162 1.00 74.75 169 GLU A O 1
ATOM 1392 N N . ARG A 1 170 ? -19.678 11.673 2.435 1.00 67.50 170 ARG A N 1
ATOM 1393 C CA . ARG A 1 170 ? -20.311 11.123 3.619 1.00 67.50 170 ARG A CA 1
ATOM 1394 C C . ARG A 1 170 ? -21.494 12.036 3.938 1.00 67.50 170 ARG A C 1
ATOM 1396 O O . ARG A 1 170 ? -21.330 13.206 4.251 1.00 67.50 170 ARG A O 1
ATOM 1403 N N . ASN A 1 171 ? -22.707 11.508 3.801 1.00 62.59 171 ASN A N 1
ATOM 1404 C CA . ASN A 1 171 ? -23.915 12.212 4.210 1.00 62.59 171 ASN A CA 1
ATOM 1405 C C . ASN A 1 171 ? -24.109 12.016 5.721 1.00 62.59 171 ASN A C 1
ATOM 1407 O O . ASN A 1 171 ? -25.146 11.549 6.185 1.00 62.59 171 ASN A O 1
ATOM 1411 N N . ASP A 1 172 ? -23.054 12.291 6.487 1.00 60.59 172 ASP A N 1
ATOM 1412 C CA . ASP A 1 172 ? -23.076 12.429 7.940 1.00 60.59 172 ASP A CA 1
ATOM 1413 C C . ASP A 1 172 ? -23.350 13.879 8.341 1.00 60.59 172 ASP A C 1
ATOM 1415 O O . ASP A 1 172 ? -23.075 14.260 9.478 1.00 60.59 172 ASP A O 1
ATOM 1419 N N . ILE A 1 173 ? -23.980 14.658 7.447 1.00 55.47 173 ILE A N 1
ATOM 1420 C CA . ILE A 1 173 ? -24.717 15.867 7.809 1.00 55.47 173 ILE A CA 1
ATOM 1421 C C . ILE A 1 173 ? -25.900 15.419 8.677 1.00 55.47 173 ILE A C 1
ATOM 1423 O O . ILE A 1 173 ? -27.067 15.418 8.279 1.00 55.47 173 ILE A O 1
ATOM 1427 N N . GLN A 1 174 ? -25.595 15.017 9.909 1.00 57.22 174 GLN A N 1
ATOM 1428 C CA . GLN A 1 174 ? -26.517 15.165 11.006 1.00 57.22 174 GLN A CA 1
ATOM 1429 C C . GLN A 1 174 ? -26.898 16.638 10.958 1.00 57.22 174 GLN A C 1
ATOM 1431 O O . GLN A 1 174 ? -26.049 17.519 11.094 1.00 57.22 174 GLN A O 1
ATOM 1436 N N . LYS A 1 175 ? -28.173 16.925 10.679 1.00 61.69 175 LYS A N 1
ATOM 1437 C CA . LYS A 1 175 ? -28.706 18.252 10.974 1.00 61.69 175 LYS A CA 1
ATOM 1438 C C . LYS A 1 175 ? -28.277 18.515 12.412 1.00 61.69 175 LYS A C 1
ATOM 1440 O O . LYS A 1 175 ? -28.547 17.663 13.254 1.00 61.69 175 LYS A O 1
ATOM 1445 N N . ASN A 1 176 ? -27.540 19.598 12.654 1.00 64.69 176 ASN A N 1
ATOM 1446 C CA . ASN A 1 176 ? -27.073 19.980 13.985 1.00 64.69 176 ASN A CA 1
ATOM 1447 C C . ASN A 1 176 ? -28.300 20.282 14.856 1.00 64.69 176 ASN A C 1
ATOM 1449 O O . ASN A 1 176 ? -28.678 21.436 15.042 1.00 64.69 176 ASN A O 1
ATOM 1453 N N . ILE A 1 177 ? -28.984 19.233 15.306 1.00 73.62 177 ILE A N 1
ATOM 1454 C CA . ILE A 1 177 ? -30.116 19.306 16.206 1.00 73.62 177 ILE A CA 1
ATOM 1455 C C . ILE A 1 177 ? -29.485 19.564 17.562 1.00 73.62 177 ILE A C 1
ATOM 1457 O O . ILE A 1 177 ? -28.892 18.675 18.172 1.00 73.62 177 ILE A O 1
ATOM 1461 N N . LEU A 1 178 ? -29.556 20.819 17.985 1.00 77.88 178 LEU A N 1
ATOM 1462 C CA . LEU A 1 178 ? -29.210 21.199 19.339 1.00 77.88 178 LEU A CA 1
ATOM 1463 C C . LEU A 1 178 ? -30.356 20.744 20.241 1.00 77.88 178 LEU A C 1
ATOM 1465 O O . LEU A 1 178 ? -31.508 21.124 20.036 1.00 77.88 178 LEU A O 1
ATOM 1469 N N . ILE A 1 179 ? -30.035 19.872 21.191 1.00 78.56 179 ILE A N 1
ATOM 1470 C CA . ILE A 1 179 ? -30.946 19.459 22.253 1.00 78.56 179 ILE A CA 1
ATOM 1471 C C . ILE A 1 179 ? -30.511 20.240 23.488 1.00 78.56 179 ILE A C 1
ATOM 1473 O O . ILE A 1 179 ? -29.537 19.876 24.141 1.00 78.56 179 ILE A O 1
ATOM 1477 N N . ASP A 1 180 ? -31.208 2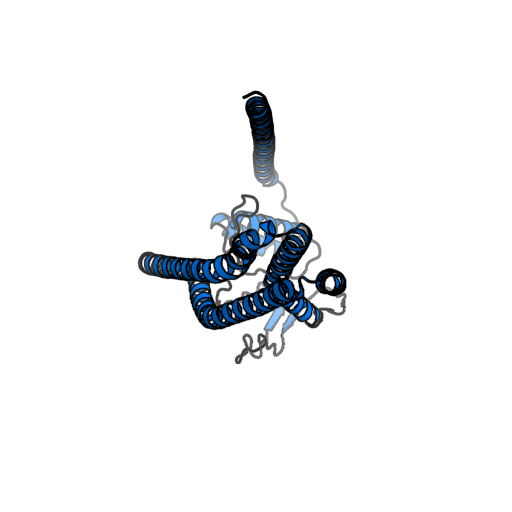1.339 23.765 1.00 81.25 180 ASP A N 1
ATOM 1478 C CA . ASP A 1 180 ? -30.923 22.203 24.921 1.00 81.25 180 ASP A CA 1
ATOM 1479 C C . ASP A 1 180 ? -31.616 21.709 26.205 1.00 81.25 180 ASP A C 1
ATOM 1481 O O . ASP A 1 180 ? -31.394 22.232 27.298 1.00 81.25 180 ASP A O 1
ATOM 1485 N N . GLU A 1 181 ? -32.466 20.690 26.081 1.00 84.44 181 GLU A N 1
ATOM 1486 C CA . GLU A 1 181 ? -33.210 20.093 27.182 1.00 84.44 181 GLU A CA 1
ATOM 1487 C C . GLU A 1 181 ? -32.429 18.966 27.859 1.00 84.44 181 GLU A C 1
ATOM 1489 O O . GLU A 1 181 ? -31.645 18.249 27.240 1.00 84.44 181 GLU A O 1
ATOM 1494 N N . ASN A 1 182 ? -32.702 18.772 29.149 1.00 84.19 182 ASN A N 1
ATOM 1495 C CA . ASN A 1 182 ? -32.116 17.678 29.907 1.00 84.19 182 ASN A CA 1
ATOM 1496 C C . ASN A 1 182 ? -32.698 16.326 29.457 1.00 84.19 182 ASN A C 1
ATOM 1498 O O . ASN A 1 182 ? -33.919 16.124 29.481 1.00 84.19 182 ASN A O 1
ATOM 1502 N N . ILE A 1 183 ? -31.832 15.385 29.094 1.00 84.94 183 ILE A N 1
ATOM 1503 C CA . ILE A 1 183 ? -32.196 14.076 28.560 1.00 84.94 183 ILE A CA 1
ATOM 1504 C C . ILE A 1 183 ? -32.710 13.186 29.697 1.00 84.94 183 ILE A C 1
ATOM 1506 O O . ILE A 1 183 ? -31.974 12.803 30.607 1.00 84.94 183 ILE A O 1
ATOM 1510 N N . LYS A 1 184 ? -33.997 12.824 29.635 1.00 89.50 184 LYS A N 1
ATOM 1511 C CA . LYS A 1 184 ? -34.635 11.916 30.607 1.00 89.50 184 LYS A CA 1
ATOM 1512 C C . LYS A 1 184 ? -34.447 10.443 30.249 1.00 89.50 184 LYS A C 1
ATOM 1514 O O . LYS A 1 184 ? -34.186 9.628 31.132 1.00 89.50 184 LYS A O 1
ATOM 1519 N N . SER A 1 185 ? -34.588 10.112 28.969 1.00 90.69 185 SER A N 1
ATOM 1520 C CA . SER A 1 185 ? -34.390 8.764 28.447 1.00 90.69 185 SER A CA 1
ATOM 1521 C C . SER A 1 185 ? -34.001 8.777 26.968 1.00 90.69 185 SER A C 1
ATOM 1523 O O . SER A 1 185 ? -34.203 9.765 26.259 1.00 90.69 185 SER A O 1
ATOM 1525 N N . ILE A 1 186 ? -33.423 7.667 26.512 1.00 88.56 186 ILE A N 1
ATOM 1526 C CA . ILE A 1 186 ? -33.098 7.384 25.113 1.00 88.56 186 ILE A CA 1
ATOM 1527 C C . ILE A 1 186 ? -33.865 6.127 24.730 1.00 88.56 186 ILE A C 1
ATOM 1529 O O . ILE A 1 186 ? -33.714 5.099 25.384 1.00 88.56 186 ILE A O 1
ATOM 1533 N N . THR A 1 187 ? -34.655 6.175 23.662 1.00 92.25 187 THR A N 1
ATOM 1534 C CA . THR A 1 187 ? -35.389 5.000 23.184 1.00 92.25 187 THR A CA 1
ATOM 1535 C C . THR A 1 187 ? -34.970 4.647 21.765 1.00 92.25 187 THR A C 1
ATOM 1537 O O . THR A 1 187 ? -35.111 5.443 20.837 1.00 92.25 187 THR A O 1
ATOM 1540 N N . LEU A 1 188 ? -34.487 3.424 21.594 1.00 92.06 188 LEU A N 1
ATOM 1541 C CA . LEU A 1 188 ? -34.259 2.767 20.318 1.00 92.06 188 LEU A CA 1
ATOM 1542 C C . LEU A 1 188 ? -35.513 1.958 19.979 1.00 92.06 188 LEU A C 1
ATOM 1544 O O . LEU A 1 188 ? -35.955 1.157 20.800 1.00 92.06 188 LEU A O 1
ATOM 1548 N N . LYS A 1 189 ? -36.097 2.178 18.796 1.00 94.88 189 LYS A N 1
ATOM 1549 C CA . LYS A 1 189 ? -37.289 1.447 18.339 1.00 94.88 189 LYS A CA 1
ATOM 1550 C C . LYS A 1 189 ? -37.051 0.802 16.980 1.00 94.88 189 LYS A C 1
ATOM 1552 O O . LYS A 1 189 ? -36.783 1.502 16.004 1.00 94.88 189 LYS A O 1
ATOM 1557 N N . GLY A 1 190 ? -37.157 -0.520 16.916 1.00 94.19 190 GLY A N 1
ATOM 1558 C CA . GLY A 1 190 ? -37.051 -1.323 15.704 1.00 94.19 190 GLY A CA 1
ATOM 1559 C C . GLY A 1 190 ? -35.704 -1.199 14.991 1.00 94.19 190 GLY A C 1
ATOM 1560 O O . GLY A 1 190 ? -35.635 -1.438 13.782 1.00 94.19 190 GLY A O 1
ATOM 1561 N N . ILE A 1 191 ? -34.635 -0.824 15.702 1.00 91.31 191 ILE A N 1
ATOM 1562 C CA . ILE A 1 191 ? -33.350 -0.493 15.082 1.00 91.31 191 ILE A CA 1
ATOM 1563 C C . ILE A 1 191 ? -32.762 -1.733 14.415 1.00 91.31 191 ILE A C 1
ATOM 1565 O O . ILE A 1 191 ? -32.562 -2.777 15.034 1.00 91.31 191 ILE A O 1
ATOM 1569 N N . SER A 1 192 ? -32.483 -1.618 13.122 1.00 90.62 192 SER A N 1
ATOM 1570 C CA . SER A 1 192 ? -31.848 -2.674 12.342 1.00 90.62 192 SER A CA 1
ATOM 1571 C C . SER A 1 192 ? -30.649 -2.100 11.606 1.00 90.62 192 SER A C 1
ATOM 1573 O O . SER A 1 192 ? -30.727 -1.008 11.047 1.00 90.62 192 SER A O 1
ATOM 1575 N N . PHE A 1 193 ? -29.539 -2.832 11.608 1.00 88.88 193 PHE A N 1
ATOM 1576 C CA . PHE A 1 193 ? -28.284 -2.386 11.009 1.00 88.88 193 PHE A CA 1
ATOM 1577 C C . PHE A 1 193 ? -27.630 -3.523 10.229 1.00 88.88 193 PHE A C 1
ATOM 1579 O O . PHE A 1 193 ? -27.576 -4.660 10.701 1.00 88.88 193 PHE A O 1
ATOM 1586 N N . SER A 1 194 ? -27.127 -3.204 9.036 1.00 88.75 194 SER A N 1
ATOM 1587 C CA . SER A 1 194 ? -26.374 -4.115 8.171 1.00 88.75 194 SER A CA 1
ATOM 1588 C C . SER A 1 194 ? -25.241 -3.346 7.503 1.00 88.75 194 SER A C 1
ATOM 1590 O O . SER A 1 194 ? -25.452 -2.220 7.054 1.00 88.75 194 SER A O 1
ATOM 1592 N N . TYR A 1 195 ? -24.064 -3.960 7.391 1.00 84.00 195 TYR A N 1
ATOM 1593 C CA . TYR A 1 195 ? -23.009 -3.427 6.532 1.00 84.00 195 TYR A CA 1
ATOM 1594 C C . TYR A 1 195 ? -23.419 -3.514 5.054 1.00 84.00 195 TYR A C 1
ATOM 1596 O O . TYR A 1 195 ? -24.170 -4.431 4.693 1.00 84.00 195 TYR A O 1
ATOM 1604 N N . PRO A 1 196 ? -22.909 -2.612 4.192 1.00 77.88 196 PRO A N 1
ATOM 1605 C CA . PRO A 1 196 ? -23.043 -2.756 2.747 1.00 77.88 196 PRO A CA 1
ATOM 1606 C C . PRO A 1 196 ? -22.624 -4.164 2.311 1.00 77.88 196 PRO A C 1
ATOM 1608 O O . PRO A 1 196 ? -21.658 -4.711 2.834 1.00 77.88 196 PRO A O 1
ATOM 1611 N N . GLU A 1 197 ? -23.382 -4.762 1.392 1.00 83.88 197 GLU A N 1
ATOM 1612 C CA . GLU A 1 197 ? -23.143 -6.113 0.847 1.00 83.88 197 GLU A CA 1
ATOM 1613 C C . GLU A 1 197 ? -23.332 -7.290 1.828 1.00 83.88 197 GLU A C 1
ATOM 1615 O O . GLU A 1 197 ? -23.307 -8.452 1.406 1.00 83.88 197 GLU A O 1
ATOM 1620 N N . SER A 1 198 ? -23.594 -7.042 3.117 1.00 86.44 198 SER A N 1
ATOM 1621 C CA . SER A 1 198 ? -23.898 -8.122 4.060 1.00 86.44 198 SER A CA 1
ATOM 1622 C C . SER A 1 198 ? -25.264 -8.742 3.763 1.00 86.44 198 SER A C 1
ATOM 1624 O O . SER A 1 198 ? -26.291 -8.064 3.762 1.00 86.44 198 SER A O 1
ATOM 1626 N N . LYS A 1 199 ? -25.298 -10.069 3.586 1.00 86.25 199 LYS A N 1
ATOM 1627 C CA . LYS A 1 199 ? -26.548 -10.830 3.405 1.00 86.25 199 LYS A CA 1
ATOM 1628 C C . LYS A 1 199 ? -27.403 -10.891 4.670 1.00 86.25 199 LYS A C 1
ATOM 1630 O O . LYS A 1 199 ? -28.592 -11.182 4.581 1.00 86.25 199 LYS A O 1
ATOM 1635 N N . GLN A 1 200 ? -26.797 -10.696 5.841 1.00 86.88 200 GLN A N 1
ATOM 1636 C CA . GLN A 1 200 ? -27.493 -10.775 7.118 1.00 86.88 200 GLN A CA 1
ATOM 1637 C C . GLN A 1 200 ? -27.337 -9.475 7.918 1.00 86.88 200 GLN A C 1
ATOM 1639 O O . GLN A 1 200 ? -26.230 -8.933 7.992 1.00 86.88 200 GLN A O 1
ATOM 1644 N N . PRO A 1 201 ? -28.422 -9.000 8.554 1.00 85.94 201 PRO A N 1
ATOM 1645 C CA . PRO A 1 201 ? -28.347 -7.873 9.466 1.00 85.94 201 PRO A CA 1
ATOM 1646 C C . PRO A 1 201 ? -27.553 -8.220 10.720 1.00 85.94 201 PRO A C 1
ATOM 1648 O O . PRO A 1 201 ? -27.763 -9.287 11.305 1.00 85.94 201 PRO A O 1
ATOM 1651 N N . VAL A 1 202 ? -26.688 -7.286 11.120 1.00 84.75 202 VAL A N 1
ATOM 1652 C CA . VAL A 1 202 ? -25.896 -7.313 12.359 1.00 84.75 202 VAL A CA 1
ATOM 1653 C C . VAL A 1 202 ? -26.802 -7.044 13.558 1.00 84.75 202 VAL A C 1
ATOM 1655 O O . VAL A 1 202 ? -26.731 -7.754 14.554 1.00 84.75 202 VAL A O 1
ATOM 1658 N N . LEU A 1 203 ? -27.704 -6.066 13.435 1.00 85.38 203 LEU A N 1
ATOM 1659 C CA . LEU A 1 203 ? -28.756 -5.789 14.416 1.00 85.38 203 LEU A CA 1
ATOM 1660 C C . LEU A 1 203 ? -30.120 -6.006 13.766 1.00 85.38 203 LEU A C 1
ATOM 1662 O O . LEU A 1 203 ? -30.357 -5.545 12.646 1.00 85.38 203 LEU A O 1
ATOM 1666 N N . ARG A 1 204 ? -31.018 -6.707 14.464 1.00 89.81 204 ARG A N 1
ATOM 1667 C CA . ARG A 1 204 ? -32.365 -7.040 13.983 1.00 89.81 204 ARG A CA 1
ATOM 1668 C C . ARG A 1 204 ? -33.405 -6.524 14.962 1.00 89.81 204 ARG A C 1
ATOM 1670 O O . ARG A 1 204 ? -33.523 -7.090 16.042 1.00 89.81 204 ARG A O 1
ATOM 1677 N N . LYS A 1 205 ? -34.175 -5.512 14.546 1.00 91.31 205 LYS A N 1
ATOM 1678 C CA . LYS A 1 205 ? -35.330 -4.971 15.283 1.00 91.31 205 LYS A CA 1
ATOM 1679 C C . LYS A 1 205 ? -35.041 -4.771 16.779 1.00 91.31 205 LYS A C 1
ATOM 1681 O O . LYS A 1 205 ? -35.759 -5.285 17.627 1.00 91.31 205 LYS A O 1
ATOM 1686 N N . LEU A 1 206 ? -33.955 -4.070 17.087 1.00 88.31 206 LEU A N 1
ATOM 1687 C CA . LEU A 1 206 ? -33.574 -3.758 18.455 1.00 88.31 206 LEU A CA 1
ATOM 1688 C C . LEU A 1 206 ? -34.509 -2.679 19.016 1.00 88.31 206 LEU A C 1
ATOM 1690 O O . LEU A 1 206 ? -34.514 -1.544 18.532 1.00 88.31 206 LEU A O 1
ATOM 1694 N N . ASP A 1 207 ? -35.263 -3.060 20.041 1.00 90.19 207 ASP A N 1
ATOM 1695 C CA . ASP A 1 207 ? -36.056 -2.175 20.888 1.00 90.19 207 ASP A CA 1
ATOM 1696 C C . ASP A 1 207 ? -35.376 -2.077 22.258 1.00 90.19 207 ASP A C 1
ATOM 1698 O O . ASP A 1 207 ? -35.161 -3.096 22.915 1.00 90.19 207 ASP A O 1
ATOM 1702 N N . TRP A 1 208 ? -35.001 -0.870 22.684 1.00 90.75 208 TRP A N 1
ATOM 1703 C CA . TRP A 1 208 ? -34.350 -0.654 23.982 1.00 90.75 208 TRP A CA 1
ATOM 1704 C C . TRP A 1 208 ? -34.632 0.753 24.504 1.00 90.75 208 TRP A C 1
ATOM 1706 O O . TRP A 1 208 ? -34.576 1.723 23.754 1.00 90.75 208 TRP A O 1
ATOM 1716 N N . GLU A 1 209 ? -34.897 0.878 25.797 1.00 90.50 209 GLU A N 1
ATOM 1717 C CA . GLU A 1 209 ? -34.968 2.143 26.518 1.00 90.50 209 GLU A CA 1
ATOM 1718 C C . GLU A 1 209 ? -33.842 2.282 27.558 1.00 90.50 209 GLU A C 1
ATOM 1720 O O . GLU A 1 209 ? -33.604 1.384 28.365 1.00 90.50 209 GLU A O 1
ATOM 1725 N N . PHE A 1 210 ? -33.161 3.428 27.542 1.00 87.50 210 PHE A N 1
ATOM 1726 C CA . PHE A 1 210 ? -32.151 3.829 28.516 1.00 87.50 210 PHE A CA 1
ATOM 1727 C C . PHE A 1 210 ? -32.707 4.986 29.341 1.00 87.50 210 PHE A C 1
ATOM 1729 O O . PHE A 1 210 ? -32.965 6.058 28.799 1.00 87.50 210 PHE A O 1
ATOM 1736 N N . GLU A 1 211 ? -32.878 4.797 30.644 1.00 87.38 211 GLU A N 1
ATOM 1737 C CA . GLU A 1 211 ? -33.304 5.864 31.556 1.00 87.38 211 GLU A CA 1
ATOM 1738 C C . GLU A 1 211 ? -32.101 6.569 32.194 1.00 87.38 211 GLU A C 1
ATOM 1740 O O . GLU A 1 211 ? -31.065 5.952 32.464 1.00 87.38 211 GLU A O 1
ATOM 1745 N N . LYS A 1 212 ? -32.249 7.864 32.487 1.00 84.94 212 LYS A N 1
ATOM 1746 C CA . LYS A 1 212 ? -31.224 8.653 33.176 1.00 84.94 212 LYS A CA 1
ATOM 1747 C C . LYS A 1 212 ? -30.833 8.025 34.520 1.00 84.94 212 LYS A C 1
ATOM 1749 O O . LYS A 1 212 ? -31.686 7.635 35.312 1.00 84.94 212 LYS A O 1
ATOM 1754 N N . GLY A 1 213 ? -29.527 7.974 34.785 1.00 80.94 213 GLY A N 1
ATOM 1755 C CA . GLY A 1 213 ? -28.960 7.426 36.023 1.00 80.94 213 GLY A CA 1
ATOM 1756 C C . GLY A 1 213 ? -28.890 5.896 36.066 1.00 80.94 213 GLY A C 1
ATOM 1757 O O . GLY A 1 213 ? -28.326 5.349 37.007 1.00 80.94 213 GLY A O 1
ATOM 1758 N N . LYS A 1 214 ? -29.410 5.181 35.058 1.00 81.62 214 LYS A N 1
ATOM 1759 C CA . LYS A 1 214 ? -29.239 3.726 34.960 1.00 81.62 214 LYS A CA 1
ATOM 1760 C C . LYS A 1 214 ? -28.007 3.382 34.128 1.00 81.62 214 LYS A C 1
ATOM 1762 O O . LYS A 1 214 ? -27.873 3.808 32.981 1.00 81.62 214 LYS A O 1
ATOM 1767 N N . ILE A 1 215 ? -27.138 2.543 34.688 1.00 79.69 215 ILE A N 1
ATOM 1768 C CA . ILE A 1 215 ? -26.04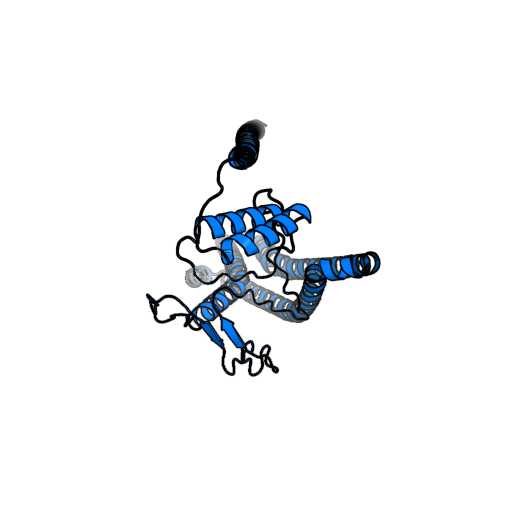7 1.912 33.942 1.00 79.69 215 ILE A CA 1
ATOM 1769 C C . ILE A 1 215 ? -26.632 0.711 33.200 1.00 79.69 215 ILE A C 1
ATOM 1771 O O . ILE A 1 215 ? -27.200 -0.192 33.810 1.00 79.69 215 ILE A O 1
ATOM 1775 N N . ASN A 1 216 ? -26.506 0.717 31.876 1.00 79.12 216 ASN A N 1
ATOM 1776 C CA . ASN A 1 216 ? -26.959 -0.373 31.022 1.00 79.12 216 ASN A CA 1
ATOM 1777 C C . ASN A 1 216 ? -25.739 -1.114 30.476 1.00 79.12 216 ASN A C 1
ATOM 1779 O O . ASN A 1 216 ? -24.805 -0.489 29.978 1.00 79.12 216 ASN A O 1
ATOM 1783 N N . HIS A 1 217 ? -25.758 -2.442 30.559 1.00 78.62 217 HIS A N 1
ATOM 1784 C CA . HIS A 1 217 ? -24.691 -3.288 30.036 1.00 78.62 217 HIS A CA 1
ATOM 1785 C C . HIS A 1 217 ? -25.161 -3.979 28.763 1.00 78.62 217 HIS A C 1
ATOM 1787 O O . HIS A 1 217 ? -26.175 -4.677 28.765 1.00 78.62 217 HIS A O 1
ATOM 1793 N N . LEU A 1 218 ? -24.403 -3.801 27.687 1.00 74.81 218 LEU A N 1
ATOM 1794 C CA . LEU A 1 218 ? -24.624 -4.502 26.433 1.00 74.81 218 LEU A CA 1
ATOM 1795 C C . LEU A 1 218 ? -23.591 -5.621 26.344 1.00 74.81 218 LEU A C 1
ATOM 1797 O O . LEU A 1 218 ? -22.404 -5.369 26.160 1.00 74.81 218 LEU A O 1
ATOM 1801 N N . THR A 1 219 ? -24.039 -6.857 26.551 1.00 70.69 219 THR A N 1
ATOM 1802 C CA . THR A 1 219 ? -23.187 -8.046 26.472 1.00 70.69 219 THR A CA 1
ATOM 1803 C C . THR A 1 219 ? -23.548 -8.856 25.235 1.00 70.69 219 THR A C 1
ATOM 1805 O O . THR A 1 219 ? -24.716 -9.044 24.898 1.00 70.69 219 THR A O 1
ATOM 1808 N N . GLY A 1 220 ? -22.531 -9.335 24.529 1.00 65.50 220 GLY A N 1
ATOM 1809 C CA . GLY A 1 220 ? -22.694 -10.145 23.332 1.00 65.50 220 GLY A CA 1
ATOM 1810 C C . GLY A 1 220 ? -21.442 -10.968 23.069 1.00 65.50 220 GLY A C 1
ATOM 1811 O O . GLY A 1 220 ? -20.356 -10.652 23.553 1.00 65.50 220 GLY A O 1
ATOM 1812 N N . ALA A 1 221 ? -21.586 -12.048 22.305 1.00 51.69 221 ALA A N 1
ATOM 1813 C CA . ALA A 1 221 ? -20.435 -12.761 21.769 1.00 51.69 221 ALA A CA 1
ATOM 1814 C C . ALA A 1 221 ? -19.799 -11.890 20.672 1.00 51.69 221 ALA A C 1
ATOM 1816 O O . ALA A 1 221 ? -20.260 -11.892 19.531 1.00 51.69 221 ALA A O 1
ATOM 1817 N N . ASN A 1 222 ? -18.779 -11.103 21.025 1.00 49.16 222 ASN A N 1
ATOM 1818 C CA . ASN A 1 222 ? -18.123 -10.192 20.086 1.00 49.16 222 ASN A CA 1
ATOM 1819 C C . ASN A 1 222 ? -17.430 -10.966 18.950 1.00 49.16 222 ASN A C 1
ATOM 1821 O O . ASN A 1 222 ? -16.632 -11.879 19.183 1.00 49.16 222 ASN A O 1
ATOM 1825 N N . ALA A 1 223 ? -17.685 -10.553 17.706 1.00 39.16 223 ALA A N 1
ATOM 1826 C CA . ALA A 1 223 ? -16.777 -10.798 16.594 1.00 39.16 223 ALA A CA 1
ATOM 1827 C C . ALA A 1 223 ? -15.691 -9.717 16.657 1.00 39.16 223 ALA A C 1
ATOM 1829 O O . ALA A 1 223 ? -15.936 -8.562 16.330 1.00 39.16 223 ALA A O 1
ATOM 1830 N N . TYR A 1 224 ? -14.513 -10.094 17.151 1.00 37.97 224 TYR A N 1
ATOM 1831 C CA . TYR A 1 224 ? -13.374 -9.201 17.357 1.00 37.97 224 TYR A CA 1
ATOM 1832 C C . TYR A 1 224 ? -12.966 -8.507 16.046 1.00 37.97 224 TYR A C 1
ATOM 1834 O O . TYR A 1 224 ? -12.544 -9.181 15.099 1.00 37.97 224 TYR A O 1
ATOM 1842 N N . ALA A 1 225 ? -13.085 -7.179 16.005 1.00 31.09 225 ALA A N 1
ATOM 1843 C CA . ALA A 1 225 ? -12.383 -6.333 15.053 1.00 31.09 225 ALA A CA 1
ATOM 1844 C C . ALA A 1 225 ? -11.101 -5.861 15.744 1.00 31.09 225 ALA A C 1
ATOM 1846 O O . ALA A 1 225 ? -11.141 -5.255 16.809 1.00 31.09 225 ALA A O 1
ATOM 1847 N N . GLU A 1 226 ? -9.968 -6.243 15.173 1.00 37.56 226 GLU A N 1
ATOM 1848 C CA . GLU A 1 226 ? -8.640 -5.929 15.679 1.00 37.56 226 GLU A CA 1
ATOM 1849 C C . GLU A 1 226 ? -8.447 -4.410 15.723 1.00 37.56 226 GLU A C 1
ATOM 1851 O O . GLU A 1 226 ? -8.532 -3.735 14.699 1.00 37.56 226 GLU A O 1
ATOM 1856 N N . HIS A 1 227 ? -8.213 -3.871 16.917 1.00 38.91 227 HIS A N 1
ATOM 1857 C CA . HIS A 1 227 ? -7.682 -2.527 17.076 1.00 38.91 227 HIS A CA 1
ATOM 1858 C C . HIS A 1 227 ? -6.177 -2.677 17.288 1.00 38.91 227 HIS A C 1
ATOM 1860 O O . HIS A 1 227 ? -5.750 -3.354 18.225 1.00 38.91 227 HIS A O 1
ATOM 1866 N N . GLU A 1 228 ? -5.374 -2.086 16.401 1.00 40.75 228 GLU A N 1
ATOM 1867 C CA . GLU A 1 228 ? -3.918 -2.088 16.522 1.00 40.75 228 GLU A CA 1
ATOM 1868 C C . GLU A 1 228 ? -3.509 -1.602 17.920 1.00 40.75 228 GLU A C 1
ATOM 1870 O O . GLU A 1 228 ? -3.682 -0.435 18.280 1.00 40.75 228 GLU A O 1
ATOM 1875 N N . ASN A 1 229 ? -2.926 -2.505 18.714 1.00 44.09 229 ASN A N 1
ATOM 1876 C CA . ASN A 1 229 ? -2.208 -2.165 19.938 1.00 44.09 229 ASN A CA 1
ATOM 1877 C C . ASN A 1 229 ? -0.879 -1.498 19.564 1.00 44.09 229 ASN A C 1
ATOM 1879 O O . ASN A 1 229 ? 0.206 -2.061 19.708 1.00 44.09 229 ASN A O 1
ATOM 1883 N N . LEU A 1 230 ? -0.968 -0.278 19.046 1.00 42.88 230 LEU A N 1
ATOM 1884 C CA . LEU A 1 230 ? 0.178 0.566 18.775 1.00 42.88 230 LEU A CA 1
ATOM 1885 C C . LEU A 1 230 ? 0.706 1.127 20.101 1.00 42.88 230 LEU A C 1
ATOM 1887 O O . LEU A 1 230 ? 0.044 1.926 20.776 1.00 42.88 230 LEU A O 1
ATOM 1891 N N . ILE A 1 231 ? 1.954 0.791 20.440 1.00 45.69 231 ILE A N 1
ATOM 1892 C CA . ILE A 1 231 ? 2.782 1.571 21.374 1.00 45.69 231 ILE A CA 1
ATOM 1893 C C . ILE A 1 231 ? 3.154 2.894 20.682 1.00 45.69 231 ILE A C 1
ATOM 1895 O O . ILE A 1 231 ? 4.308 3.195 20.402 1.00 45.69 231 ILE A O 1
ATOM 1899 N N . GLU A 1 232 ? 2.164 3.713 20.348 1.00 47.50 232 GLU A N 1
ATOM 1900 C CA . GLU A 1 232 ? 2.402 5.111 20.010 1.00 47.50 232 GLU A CA 1
ATOM 1901 C C . GLU A 1 232 ? 2.699 5.871 21.306 1.00 47.50 232 GLU A C 1
ATOM 1903 O O . GLU A 1 232 ? 1.887 5.863 22.229 1.00 47.50 232 GLU A O 1
ATOM 1908 N N . ASN A 1 233 ? 3.852 6.536 21.373 1.00 57.66 233 ASN A N 1
ATOM 1909 C CA . ASN A 1 233 ? 4.267 7.438 22.461 1.00 57.66 233 ASN A CA 1
ATOM 1910 C C . ASN A 1 233 ? 4.792 6.789 23.758 1.00 57.66 233 ASN A C 1
ATOM 1912 O O . ASN A 1 233 ? 4.896 7.478 24.768 1.00 57.66 233 ASN A O 1
ATOM 1916 N N . GLY A 1 234 ? 5.159 5.501 23.753 1.00 65.19 234 GLY A N 1
ATOM 1917 C CA . GLY A 1 234 ? 5.822 4.857 24.903 1.00 65.19 234 GLY A CA 1
ATOM 1918 C C . GLY A 1 234 ? 4.926 4.590 26.122 1.00 65.19 234 GLY A C 1
ATOM 1919 O O . GLY A 1 234 ? 5.429 4.169 27.158 1.00 65.19 234 GLY A O 1
ATOM 1920 N N . LEU A 1 235 ? 3.614 4.806 25.998 1.00 66.88 235 LEU A N 1
ATOM 1921 C CA . LEU A 1 235 ? 2.613 4.420 26.994 1.00 66.88 235 LEU A CA 1
ATOM 1922 C C . LEU A 1 235 ? 2.029 3.049 26.646 1.00 66.88 235 LEU A C 1
ATOM 1924 O O . LEU A 1 235 ? 1.782 2.759 25.471 1.00 66.88 235 LEU A O 1
ATOM 1928 N N . SER A 1 236 ? 1.762 2.228 27.663 1.00 77.75 236 SER A N 1
ATOM 1929 C CA . SER A 1 236 ? 1.006 0.984 27.481 1.00 77.75 236 SER A CA 1
ATOM 1930 C C . SER A 1 236 ? -0.450 1.275 27.094 1.00 77.75 236 SER A C 1
ATOM 1932 O O . SER A 1 236 ? -0.973 2.361 27.368 1.00 77.75 236 SER A O 1
ATOM 1934 N N . THR A 1 237 ? -1.138 0.301 26.489 1.00 77.69 237 THR A N 1
ATOM 1935 C CA . THR A 1 237 ? -2.564 0.424 26.135 1.00 77.69 237 THR A CA 1
ATOM 1936 C C . THR A 1 237 ? -3.416 0.820 27.349 1.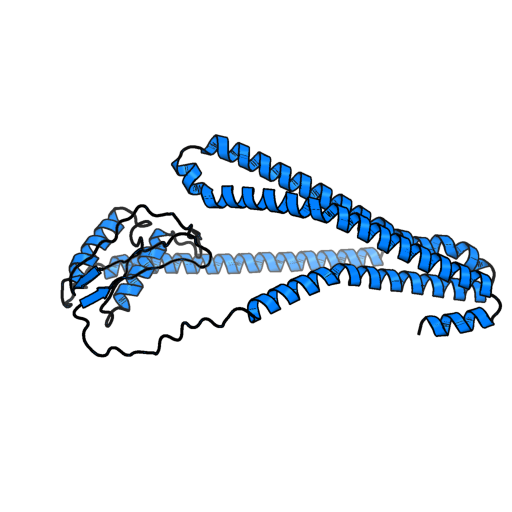00 77.69 237 THR A C 1
ATOM 1938 O O . THR A 1 237 ? -4.231 1.735 27.250 1.00 77.69 237 THR A O 1
ATOM 1941 N N . GLY A 1 238 ? -3.158 0.231 28.524 1.00 82.12 238 GLY A N 1
ATOM 1942 C CA . GLY A 1 238 ? -3.853 0.584 29.768 1.00 82.12 238 GLY A CA 1
ATOM 1943 C C . GLY A 1 238 ? -3.594 2.018 30.238 1.00 82.12 238 GLY A C 1
ATOM 1944 O O . GLY A 1 238 ? -4.513 2.703 30.679 1.00 82.12 238 GLY A O 1
ATOM 1945 N N . GLN A 1 239 ? -2.367 2.528 30.089 1.00 77.31 239 GLN A N 1
ATOM 1946 C CA . GLN A 1 239 ? -2.047 3.917 30.443 1.00 77.31 239 GLN A CA 1
ATOM 1947 C C . GLN A 1 239 ? -2.745 4.923 29.525 1.00 77.31 239 GLN A C 1
ATOM 1949 O O . GLN A 1 239 ? -3.233 5.946 30.004 1.00 77.31 239 GLN A O 1
ATOM 1954 N N . LYS A 1 240 ? -2.832 4.639 28.220 1.00 83.44 240 LYS A N 1
ATOM 1955 C CA . LYS A 1 240 ? -3.605 5.470 27.283 1.00 83.44 240 LYS A CA 1
ATOM 1956 C C . LYS A 1 240 ? -5.084 5.476 27.647 1.00 83.44 240 LYS A C 1
ATOM 1958 O O . LYS A 1 240 ? -5.667 6.548 27.768 1.00 83.44 240 LYS A O 1
ATOM 1963 N N . GLN A 1 241 ? -5.638 4.295 27.921 1.00 82.88 241 GLN A N 1
ATOM 1964 C CA . GLN A 1 241 ? -7.025 4.137 28.347 1.00 82.88 241 GLN A CA 1
ATOM 1965 C C . GLN A 1 241 ? -7.319 4.962 29.609 1.00 82.88 241 GLN A C 1
ATOM 1967 O O . GLN A 1 241 ? -8.289 5.714 29.635 1.00 82.88 241 GLN A O 1
ATOM 1972 N N . LEU A 1 242 ? -6.432 4.941 30.610 1.00 83.44 242 LEU A N 1
ATOM 1973 C CA . LEU A 1 242 ? -6.552 5.798 31.798 1.00 83.44 242 LEU A CA 1
ATOM 1974 C C . LEU A 1 242 ? -6.483 7.294 31.477 1.00 83.44 242 LEU A C 1
ATOM 1976 O O . LEU A 1 242 ? -7.227 8.085 32.059 1.00 83.44 242 LEU A O 1
ATOM 1980 N N . VAL A 1 243 ? -5.581 7.714 30.590 1.00 83.62 243 VAL A N 1
ATOM 1981 C CA . VAL A 1 243 ? -5.466 9.124 30.189 1.00 83.62 243 VAL A CA 1
ATOM 1982 C C . VAL A 1 243 ? -6.738 9.591 29.484 1.00 83.62 243 VAL A C 1
ATOM 1984 O O . VAL A 1 243 ? -7.224 10.686 29.778 1.00 83.62 243 VAL A O 1
ATOM 1987 N N . ASP A 1 244 ? -7.298 8.773 28.599 1.00 84.06 244 ASP A N 1
ATOM 1988 C CA . ASP A 1 244 ? -8.505 9.110 27.847 1.00 84.06 244 ASP A CA 1
ATOM 1989 C C . ASP A 1 244 ? -9.749 9.121 28.740 1.00 84.06 244 ASP A C 1
ATOM 1991 O O . ASP A 1 244 ? -10.542 10.061 28.653 1.00 84.06 244 ASP A O 1
ATOM 1995 N N . LEU A 1 245 ? -9.863 8.177 29.681 1.00 83.00 245 LEU A N 1
ATOM 1996 C CA . LEU A 1 245 ? -10.897 8.192 30.720 1.00 83.00 245 LEU A CA 1
ATOM 1997 C C . LEU A 1 245 ? -10.803 9.452 31.591 1.00 83.00 245 LEU A C 1
ATOM 1999 O O . LEU A 1 245 ? -11.786 10.169 31.764 1.00 83.00 245 LEU A O 1
ATOM 2003 N N . ASN A 1 246 ? -9.610 9.799 32.079 1.00 82.50 246 ASN A N 1
ATOM 2004 C CA . ASN A 1 246 ? -9.427 11.013 32.880 1.00 82.50 246 ASN A CA 1
ATOM 2005 C C . ASN A 1 246 ? -9.773 12.284 32.089 1.00 82.50 246 ASN A C 1
ATOM 2007 O O . ASN A 1 246 ? -10.437 13.179 32.616 1.00 82.50 246 ASN A O 1
ATOM 2011 N N . LYS A 1 247 ? -9.370 12.374 30.815 1.00 84.12 247 LYS A N 1
ATOM 2012 C CA . LYS A 1 247 ? -9.759 13.489 29.935 1.00 84.12 247 LYS A CA 1
ATOM 2013 C C . LYS A 1 247 ? -11.268 13.536 29.720 1.00 84.12 247 LYS A C 1
ATOM 2015 O O . LYS A 1 247 ? -11.832 14.632 29.715 1.00 84.12 247 LYS A O 1
ATOM 2020 N N . LEU A 1 248 ? -11.912 12.380 29.548 1.00 82.94 248 LEU A N 1
ATOM 2021 C CA . LEU A 1 248 ? -13.359 12.277 29.414 1.00 82.94 248 LEU A CA 1
ATOM 2022 C C . LEU A 1 248 ? -14.043 12.879 30.644 1.00 82.94 248 LEU A C 1
ATOM 2024 O O . LEU A 1 248 ? -14.848 13.786 30.463 1.00 82.94 248 LEU A O 1
ATOM 2028 N N . PHE A 1 249 ? -13.670 12.469 31.860 1.00 81.81 249 PHE A N 1
ATOM 2029 C CA . PHE A 1 249 ? -14.272 12.970 33.106 1.00 81.81 249 PHE A CA 1
ATOM 2030 C C . PHE A 1 249 ? -13.965 14.448 33.400 1.00 81.81 249 PHE A C 1
ATOM 2032 O O . PHE A 1 249 ? -14.818 15.176 33.906 1.00 81.81 249 PHE A O 1
ATOM 2039 N N . ILE A 1 250 ? -12.774 14.940 33.044 1.00 81.12 250 ILE A N 1
ATOM 2040 C CA . ILE A 1 250 ? -12.434 16.366 33.202 1.00 81.12 250 ILE A CA 1
ATOM 2041 C C . ILE A 1 250 ? -13.274 17.236 32.254 1.00 81.12 250 ILE A C 1
ATOM 2043 O O . ILE A 1 250 ? -13.781 18.286 32.657 1.00 81.12 250 ILE A O 1
ATOM 2047 N N . ASN A 1 251 ? -13.447 16.795 31.006 1.00 79.00 251 ASN A N 1
ATOM 2048 C CA . ASN A 1 251 ? -14.134 17.560 29.963 1.00 79.00 251 ASN A CA 1
ATOM 2049 C C . ASN A 1 251 ? -15.648 17.296 29.908 1.00 79.00 251 ASN A C 1
ATOM 2051 O O . ASN A 1 251 ? -16.364 17.965 29.162 1.00 79.00 251 ASN A O 1
ATOM 2055 N N . SER A 1 252 ? -16.166 16.342 30.684 1.00 77.44 252 SER A N 1
ATOM 2056 C CA . SER A 1 252 ? -17.573 15.932 30.653 1.00 77.44 252 SER A CA 1
ATOM 2057 C C . SER A 1 252 ? -18.511 16.844 31.432 1.00 77.44 252 SER A C 1
ATOM 2059 O O . SER A 1 252 ? -19.673 16.498 31.606 1.00 77.44 252 SER A O 1
ATOM 2061 N N . GLY A 1 253 ? -18.065 18.023 31.881 1.00 70.69 253 GLY A N 1
ATOM 2062 C CA . GLY A 1 253 ? -18.846 18.908 32.751 1.00 70.69 253 GLY A CA 1
ATOM 2063 C C . GLY A 1 253 ? -20.270 19.244 32.281 1.00 70.69 253 GLY A C 1
ATOM 2064 O O . GLY A 1 253 ? -21.068 19.660 33.114 1.00 70.69 253 GLY A O 1
ATOM 2065 N N . LYS A 1 254 ? -20.581 19.037 30.994 1.00 69.50 254 LYS A N 1
ATOM 2066 C CA . LYS A 1 254 ? -21.904 19.213 30.375 1.00 69.50 254 LYS A CA 1
ATOM 2067 C C . LYS A 1 254 ? -22.432 17.969 29.632 1.00 69.50 254 LYS A C 1
ATOM 2069 O O . LYS A 1 254 ? -23.417 18.077 28.915 1.00 69.50 254 LYS A O 1
ATOM 2074 N N . LYS A 1 255 ? -21.760 16.817 29.717 1.00 80.44 255 LYS A N 1
ATOM 2075 C CA . LYS A 1 255 ? -22.183 15.595 29.013 1.00 80.44 255 LYS A CA 1
ATOM 2076 C C . LYS A 1 255 ? -23.164 14.814 29.882 1.00 80.44 255 LYS A C 1
ATOM 2078 O O . LYS A 1 255 ? -22.872 14.554 31.043 1.00 80.44 255 LYS A O 1
ATOM 2083 N N . GLU A 1 256 ? -24.294 14.423 29.302 1.00 80.19 256 GLU A N 1
ATOM 2084 C CA . GLU A 1 256 ? -25.336 13.648 29.995 1.00 80.19 256 GLU A CA 1
ATOM 2085 C C . GLU A 1 256 ? -25.292 12.150 29.665 1.00 80.19 256 GLU A C 1
ATOM 2087 O O . GLU A 1 256 ? -25.833 11.338 30.409 1.00 80.19 256 GLU A O 1
ATOM 2092 N N . ILE A 1 257 ? -24.622 11.776 28.569 1.00 81.00 257 ILE A N 1
ATOM 2093 C CA . ILE A 1 257 ? -24.527 10.398 28.082 1.00 81.00 257 ILE A CA 1
ATOM 2094 C C . ILE A 1 257 ? -23.055 10.011 27.981 1.00 81.00 257 ILE A C 1
ATOM 2096 O O . ILE A 1 257 ? -22.249 10.722 27.374 1.00 81.00 257 ILE A O 1
ATOM 2100 N N . PHE A 1 258 ? -22.729 8.852 28.545 1.00 83.00 258 PHE A N 1
ATOM 2101 C CA . PHE A 1 258 ? -21.418 8.226 28.456 1.00 83.00 258 PHE A CA 1
ATOM 2102 C C . PHE A 1 258 ? -21.578 6.848 27.822 1.00 83.00 258 PHE A C 1
ATOM 2104 O O . PHE A 1 258 ? -22.476 6.094 28.189 1.00 83.00 258 PHE A O 1
ATOM 2111 N N . ILE A 1 259 ? -20.718 6.535 26.856 1.00 81.94 259 ILE A N 1
ATOM 2112 C CA . ILE A 1 259 ? -20.665 5.230 26.197 1.00 81.94 259 ILE A CA 1
ATOM 2113 C C . ILE A 1 259 ? -19.253 4.702 26.400 1.00 81.94 259 ILE A C 1
ATOM 2115 O O . ILE A 1 259 ? -18.283 5.371 26.045 1.00 81.94 259 ILE A O 1
ATOM 2119 N N . PHE A 1 260 ? -19.162 3.514 26.984 1.00 82.94 260 PHE A N 1
ATOM 2120 C CA . PHE A 1 260 ? -17.909 2.837 27.272 1.00 82.94 260 PHE A CA 1
ATOM 2121 C C . PHE A 1 260 ? -17.872 1.544 26.466 1.00 82.94 260 PHE A C 1
ATOM 2123 O O . PHE A 1 260 ? -18.606 0.607 26.769 1.00 82.94 260 PHE A O 1
ATOM 2130 N N . ASP A 1 261 ? -17.036 1.514 25.434 1.00 80.81 261 ASP A N 1
ATOM 2131 C CA . ASP A 1 261 ? -16.782 0.314 24.641 1.00 80.81 261 ASP A CA 1
ATOM 2132 C C . ASP A 1 261 ? -15.460 -0.298 25.106 1.00 80.81 261 ASP A C 1
ATOM 2134 O O . ASP A 1 261 ? -14.405 0.316 24.952 1.00 80.81 261 ASP A O 1
ATOM 2138 N N . GLU A 1 262 ? -15.538 -1.447 25.782 1.00 80.38 262 GLU A N 1
ATOM 2139 C CA . GLU A 1 262 ? -14.371 -2.174 26.307 1.00 80.38 262 GLU A CA 1
ATOM 2140 C C . GLU A 1 262 ? -13.398 -1.299 27.141 1.00 80.38 262 GLU A C 1
ATOM 2142 O O . GLU A 1 262 ? -12.180 -1.505 27.168 1.00 80.38 262 GLU A O 1
ATOM 2147 N N . ALA A 1 263 ? -13.942 -0.305 27.857 1.00 81.81 263 ALA A N 1
ATOM 2148 C CA . ALA A 1 263 ? -13.179 0.756 28.521 1.00 81.81 263 ALA A CA 1
ATOM 2149 C C . ALA A 1 263 ? -12.302 0.298 29.709 1.00 81.81 263 ALA A C 1
ATOM 2151 O O . ALA A 1 263 ? -11.523 1.094 30.234 1.00 81.81 263 ALA A O 1
ATOM 2152 N N . ASP A 1 264 ? -12.390 -0.970 30.114 1.00 83.50 264 ASP A N 1
ATOM 2153 C CA . ASP A 1 264 ? -11.594 -1.575 31.184 1.00 83.50 264 ASP A CA 1
ATOM 2154 C C . ASP A 1 264 ? -10.759 -2.793 30.739 1.00 83.50 264 ASP A C 1
ATOM 2156 O O . ASP A 1 264 ? -10.099 -3.438 31.570 1.00 83.50 264 ASP A O 1
ATOM 2160 N N . ASN A 1 265 ? -10.748 -3.102 29.435 1.00 81.88 265 ASN A N 1
ATOM 2161 C CA . ASN A 1 265 ? -10.088 -4.296 28.904 1.00 81.88 265 ASN A CA 1
ATOM 2162 C C . ASN A 1 265 ? -8.562 -4.255 29.044 1.00 81.88 265 ASN A C 1
ATOM 2164 O O . ASN A 1 265 ? -7.956 -5.293 29.312 1.00 81.88 265 ASN A O 1
ATOM 2168 N N . ALA A 1 266 ? -7.935 -3.083 28.900 1.00 81.75 266 ALA A N 1
ATOM 2169 C CA . ALA A 1 266 ? -6.482 -2.940 29.009 1.00 81.75 266 ALA A CA 1
ATOM 2170 C C . ALA A 1 266 ? -6.016 -2.440 30.388 1.00 81.75 266 ALA A C 1
ATOM 2172 O O . ALA A 1 266 ? -4.815 -2.257 30.597 1.00 81.75 266 ALA A O 1
ATOM 2173 N N . LEU A 1 267 ? -6.943 -2.225 31.328 1.00 80.81 267 LEU A N 1
ATOM 2174 C CA . LEU A 1 267 ? -6.627 -1.838 32.701 1.00 80.81 267 LEU A CA 1
ATOM 2175 C C . LEU A 1 267 ? -6.169 -3.051 33.516 1.00 80.81 267 LEU A C 1
ATOM 2177 O O . LEU A 1 267 ? -6.711 -4.150 33.382 1.00 80.81 267 LEU A O 1
ATOM 2181 N N . ASP A 1 268 ? -5.191 -2.839 34.400 1.00 84.69 268 ASP A N 1
ATOM 2182 C CA . ASP A 1 268 ? -4.908 -3.805 35.461 1.00 84.69 268 ASP A CA 1
ATOM 2183 C C . ASP A 1 268 ? -6.071 -3.879 36.462 1.00 84.69 268 ASP A C 1
ATOM 2185 O O . ASP A 1 268 ? -6.946 -3.013 36.502 1.00 84.69 268 ASP A O 1
ATOM 2189 N N . GLU A 1 269 ? -6.093 -4.934 37.274 1.00 84.81 269 GLU A N 1
ATOM 2190 C CA . GLU A 1 269 ? -7.220 -5.219 38.166 1.00 84.81 269 GLU A CA 1
ATOM 2191 C C . GLU A 1 269 ? -7.475 -4.096 39.185 1.00 84.81 269 GLU A C 1
ATOM 2193 O O . GLU A 1 269 ? -8.626 -3.776 39.475 1.00 84.81 269 GLU A O 1
ATOM 2198 N N . THR A 1 270 ? -6.418 -3.436 39.667 1.00 87.50 270 THR A N 1
ATOM 2199 C CA . THR A 1 270 ? -6.539 -2.311 40.608 1.00 87.50 270 THR A CA 1
ATOM 2200 C C . THR A 1 270 ? -7.227 -1.126 39.936 1.00 87.50 270 THR A C 1
ATOM 2202 O O . THR A 1 270 ? -8.209 -0.591 40.452 1.00 87.50 270 THR A O 1
ATOM 2205 N N . ASN A 1 271 ? -6.746 -0.746 38.753 1.00 83.81 271 ASN A N 1
ATOM 2206 C CA . ASN A 1 271 ? -7.285 0.364 37.976 1.00 83.81 271 ASN A CA 1
ATOM 2207 C C . ASN A 1 271 ? -8.702 0.077 37.467 1.00 83.81 271 ASN A C 1
ATOM 2209 O O . ASN A 1 271 ? -9.533 0.981 37.424 1.00 83.81 271 ASN A O 1
ATOM 2213 N N . ARG A 1 272 ? -9.010 -1.179 37.134 1.00 84.31 272 ARG A N 1
ATOM 2214 C CA . ARG A 1 272 ? -10.358 -1.623 36.761 1.00 84.31 272 ARG A CA 1
ATOM 2215 C C . ARG A 1 272 ? -11.339 -1.483 37.920 1.00 84.31 272 ARG A C 1
ATOM 2217 O O . ARG A 1 272 ? -12.450 -0.995 37.723 1.00 84.31 272 ARG A O 1
ATOM 2224 N N . GLN A 1 273 ? -10.946 -1.892 39.125 1.00 85.88 273 GLN A N 1
ATOM 2225 C CA . GLN A 1 273 ? -11.781 -1.734 40.316 1.00 85.88 273 GLN A CA 1
ATOM 2226 C C . GLN A 1 273 ? -11.982 -0.259 40.667 1.00 85.88 273 GLN A C 1
ATOM 2228 O O . GLN A 1 273 ? -13.110 0.147 40.944 1.00 85.88 273 GLN A O 1
ATOM 2233 N N . GLU A 1 274 ? -10.923 0.553 40.594 1.00 85.12 274 GLU A N 1
ATOM 2234 C CA . GLU A 1 274 ? -11.017 1.998 40.819 1.00 85.12 274 GLU A CA 1
ATOM 2235 C C . GLU A 1 274 ? -11.931 2.674 39.787 1.00 85.12 274 GLU A C 1
ATOM 2237 O O . GLU A 1 274 ? -12.772 3.492 40.161 1.00 85.12 274 GLU A O 1
ATOM 2242 N N . PHE A 1 275 ? -11.816 2.302 38.510 1.00 82.62 275 PHE A N 1
ATOM 2243 C CA . PHE A 1 275 ? -12.681 2.788 37.437 1.00 82.62 275 PHE A CA 1
ATOM 2244 C C . PHE A 1 275 ? -14.152 2.449 37.706 1.00 82.62 275 PHE A C 1
ATOM 2246 O O . PHE A 1 275 ? -14.981 3.352 37.781 1.00 82.62 275 PHE A O 1
ATOM 2253 N N . ARG A 1 276 ? -14.466 1.180 37.997 1.00 81.69 276 ARG A N 1
ATOM 2254 C CA . ARG A 1 276 ? -15.839 0.737 38.303 1.00 81.69 276 ARG A CA 1
ATOM 2255 C C . ARG A 1 276 ? -16.432 1.435 39.531 1.00 81.69 276 ARG A C 1
ATOM 2257 O O . ARG A 1 276 ? -17.621 1.745 39.549 1.00 81.69 276 ARG A O 1
ATOM 2264 N N . GLN A 1 277 ? -15.619 1.690 40.559 1.00 81.06 277 GLN A N 1
ATOM 2265 C CA . GLN A 1 277 ? -16.055 2.429 41.749 1.00 81.06 277 GLN A CA 1
ATOM 2266 C C . GLN A 1 277 ? -16.303 3.912 41.444 1.00 81.06 277 GLN A C 1
ATOM 2268 O O . GLN A 1 277 ? -17.302 4.467 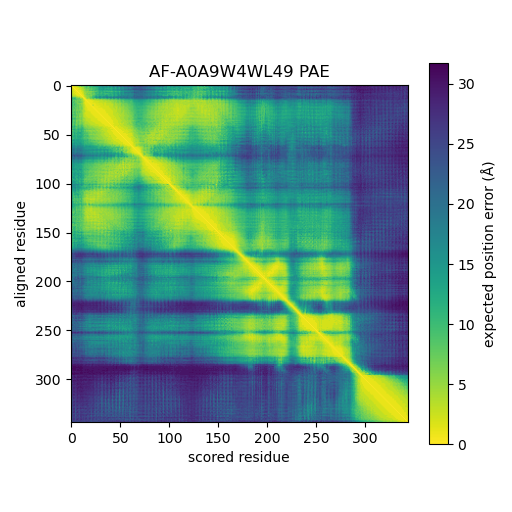41.902 1.00 81.06 277 GLN A O 1
ATOM 2273 N N . LYS A 1 278 ? -15.425 4.552 40.660 1.00 72.75 278 LYS A N 1
ATOM 2274 C CA . LYS A 1 278 ? -15.585 5.950 40.231 1.00 72.75 278 LYS A CA 1
ATOM 2275 C C . LYS A 1 278 ? -16.813 6.136 39.346 1.00 72.75 278 LYS A C 1
ATOM 2277 O O . LYS A 1 278 ? -17.583 7.057 39.609 1.00 72.75 278 LYS A O 1
ATOM 2282 N N . ASP A 1 279 ? -17.047 5.232 38.398 1.00 69.38 279 ASP A N 1
ATOM 2283 C CA . ASP A 1 279 ? -18.229 5.243 37.531 1.00 69.38 279 ASP A CA 1
ATOM 2284 C C . ASP A 1 279 ? -19.520 5.229 38.350 1.00 69.38 279 ASP A C 1
ATOM 2286 O O . ASP A 1 279 ? -20.399 6.064 38.150 1.00 69.38 279 ASP A O 1
ATOM 2290 N N . MET A 1 280 ? -19.627 4.333 39.336 1.00 60.75 280 MET A N 1
ATOM 2291 C CA . MET A 1 280 ? -20.836 4.239 40.158 1.00 60.75 280 MET A CA 1
ATOM 2292 C C . MET A 1 280 ? -21.089 5.473 41.029 1.00 60.75 280 MET A C 1
ATOM 2294 O O . MET A 1 280 ? -22.247 5.765 41.327 1.00 60.75 280 MET A O 1
ATOM 2298 N N . VAL A 1 281 ? -20.042 6.189 41.447 1.00 63.25 281 VAL A N 1
ATOM 2299 C CA . VAL A 1 281 ? -20.159 7.350 42.343 1.00 63.25 281 VAL A CA 1
ATOM 2300 C C . VAL A 1 281 ? -20.358 8.653 41.565 1.00 63.25 281 VAL A C 1
ATOM 2302 O O . VAL A 1 281 ? -21.226 9.447 41.927 1.00 63.25 281 VAL A O 1
ATOM 2305 N N . GLU A 1 282 ? -19.601 8.882 40.488 1.00 63.44 282 GLU A N 1
ATOM 2306 C CA . GLU A 1 282 ? -19.701 10.116 39.694 1.00 63.44 282 GLU A CA 1
ATOM 2307 C C . GLU A 1 282 ? -20.929 10.145 38.774 1.00 63.44 282 GLU A C 1
ATOM 2309 O O . GLU A 1 282 ? -21.444 11.230 38.509 1.00 63.44 282 GLU A O 1
ATOM 2314 N N . ILE A 1 283 ? -21.429 8.988 38.318 1.00 62.31 283 ILE A N 1
ATOM 2315 C CA . ILE A 1 283 ? -22.609 8.920 37.436 1.00 62.31 283 ILE A CA 1
ATOM 2316 C C . ILE A 1 283 ? -23.922 8.994 38.237 1.00 62.31 283 ILE A C 1
ATOM 2318 O O . ILE A 1 283 ? -24.886 9.597 37.767 1.00 62.31 283 ILE A O 1
ATOM 2322 N N . ASN A 1 284 ? -23.973 8.442 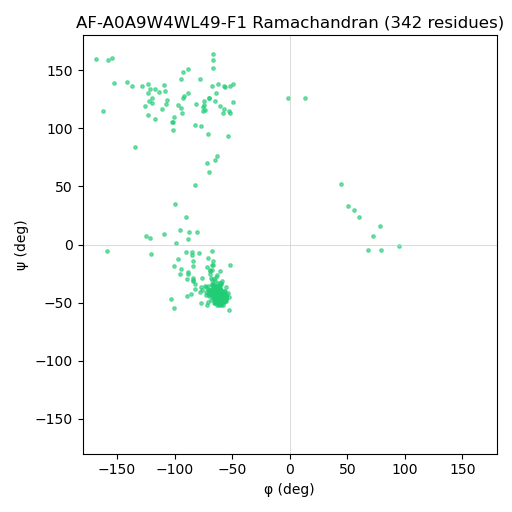39.458 1.00 58.91 284 ASN A N 1
ATOM 2323 C CA . ASN A 1 284 ? -25.191 8.452 40.287 1.00 58.91 284 ASN A CA 1
ATOM 2324 C C . ASN A 1 284 ? -25.337 9.696 41.175 1.00 58.91 284 ASN A C 1
ATOM 2326 O O . ASN A 1 284 ? -26.449 10.042 41.578 1.00 58.91 284 ASN A O 1
ATOM 2330 N N . GLY A 1 285 ? -24.239 10.373 41.508 1.00 52.06 285 GLY A N 1
ATOM 2331 C CA . GLY A 1 285 ? -24.278 11.596 42.298 1.00 52.06 285 GLY A CA 1
ATOM 2332 C C . GLY A 1 285 ? -24.317 12.823 41.397 1.00 52.06 285 GLY A C 1
ATOM 2333 O O . GLY A 1 285 ? -23.316 13.135 40.759 1.00 52.06 285 GLY A O 1
ATOM 2334 N N . ASN A 1 286 ? -25.418 13.582 41.393 1.00 49.06 286 ASN A N 1
ATOM 2335 C CA . ASN A 1 286 ? -25.405 14.982 40.946 1.00 49.06 286 ASN A CA 1
ATOM 2336 C C . ASN A 1 286 ? -24.310 15.735 41.742 1.00 49.06 286 ASN A C 1
ATOM 2338 O O . ASN A 1 286 ? -24.545 16.144 42.874 1.00 49.06 286 ASN A O 1
ATOM 2342 N N . LYS A 1 287 ? -23.104 15.808 41.157 1.00 50.91 287 LYS A N 1
ATOM 2343 C CA . LYS A 1 287 ? -21.812 16.335 41.648 1.00 50.91 287 LYS A CA 1
ATOM 2344 C C . LYS A 1 287 ? -21.778 16.959 43.053 1.00 50.91 287 LYS A C 1
ATOM 2346 O O . LYS A 1 287 ? -22.359 18.018 43.250 1.00 50.91 287 LYS A O 1
ATOM 2351 N N . LEU A 1 288 ? -20.870 16.466 43.912 1.00 29.08 288 LEU A N 1
ATOM 2352 C CA . LEU A 1 288 ? -19.998 17.307 44.760 1.00 29.08 288 LEU A CA 1
ATOM 2353 C C . LEU A 1 288 ? -18.777 16.532 45.314 1.00 29.08 288 LEU A C 1
ATOM 2355 O O . LEU A 1 288 ? -18.890 15.598 46.095 1.00 29.08 288 LEU A O 1
ATOM 2359 N N . THR A 1 289 ? -17.604 16.976 44.856 1.00 41.78 289 THR A N 1
ATOM 2360 C CA . THR A 1 289 ? -16.240 16.924 45.426 1.00 41.78 289 THR A CA 1
ATOM 2361 C C . THR A 1 289 ? -15.898 16.018 46.621 1.00 41.78 289 THR A C 1
ATOM 2363 O O . THR A 1 289 ? -16.303 16.276 47.749 1.00 41.78 289 THR A O 1
ATOM 2366 N N . SER A 1 290 ? -14.859 15.194 46.422 1.00 30.72 290 SER A N 1
ATOM 2367 C CA . SER A 1 290 ? -13.746 15.042 47.376 1.00 30.72 290 SER A CA 1
ATOM 2368 C C . SER A 1 290 ? -12.409 15.076 46.623 1.00 30.72 290 SER A C 1
ATOM 2370 O O . SER A 1 290 ? -11.833 14.064 46.230 1.00 30.72 290 SER A O 1
ATOM 2372 N N . ARG A 1 291 ? -11.911 16.291 46.367 1.00 47.69 291 ARG A N 1
ATOM 2373 C CA . ARG A 1 291 ? -10.520 16.540 45.964 1.00 47.69 291 ARG A CA 1
ATOM 2374 C C . ARG A 1 291 ? -9.771 17.030 47.199 1.00 47.69 291 ARG A C 1
ATOM 2376 O O . ARG A 1 291 ? -9.917 18.197 47.548 1.00 47.69 291 ARG A O 1
ATOM 2383 N N . ARG A 1 292 ? -8.924 16.184 47.805 1.00 33.03 292 ARG A N 1
ATOM 2384 C CA . ARG A 1 292 ? -7.698 16.691 48.460 1.00 33.03 292 ARG A CA 1
ATOM 2385 C C . ARG A 1 292 ? -6.530 15.730 48.710 1.00 33.03 292 ARG A C 1
ATOM 2387 O O . ARG A 1 292 ? -5.482 16.247 49.054 1.00 33.03 292 ARG A O 1
ATOM 2394 N N . ASN A 1 293 ? -6.613 14.416 48.457 1.00 37.75 293 ASN A N 1
ATOM 2395 C CA . ASN A 1 293 ? -5.474 13.520 48.763 1.00 37.75 293 ASN A CA 1
ATOM 2396 C C . ASN A 1 293 ? -4.849 12.726 47.597 1.00 37.75 293 ASN A C 1
ATOM 2398 O O . ASN A 1 293 ? -3.790 12.143 47.788 1.00 37.75 293 ASN A O 1
ATOM 2402 N N . GLN A 1 294 ? -5.420 12.727 46.384 1.00 43.72 294 GLN A N 1
ATOM 2403 C CA . GLN A 1 294 ? -4.807 12.038 45.225 1.00 43.72 294 GLN A CA 1
ATOM 2404 C C . GLN A 1 294 ? -3.977 12.951 44.304 1.00 43.72 294 GLN A C 1
ATOM 2406 O O . GLN A 1 294 ? -3.213 12.449 43.480 1.00 43.72 294 GLN A O 1
ATOM 2411 N N . ARG A 1 295 ? -4.079 14.283 44.454 1.00 43.97 295 ARG A N 1
ATOM 2412 C CA . ARG A 1 295 ? -3.335 15.241 43.617 1.00 43.97 295 ARG A CA 1
ATOM 2413 C C . ARG A 1 295 ? -1.825 15.062 43.756 1.00 43.97 295 ARG A C 1
ATOM 2415 O O . ARG A 1 295 ? -1.154 14.984 42.746 1.00 43.97 295 ARG A O 1
ATOM 2422 N N . THR A 1 296 ? -1.321 14.815 44.962 1.00 54.50 296 THR A N 1
ATOM 2423 C CA . THR A 1 296 ? 0.119 14.660 45.218 1.00 54.50 296 THR A CA 1
ATOM 2424 C C . THR A 1 296 ? 0.730 13.406 44.592 1.00 54.50 296 THR A C 1
ATOM 2426 O O . THR A 1 296 ? 1.876 13.444 44.156 1.00 54.50 296 THR A O 1
ATOM 2429 N N . LYS A 1 297 ? -0.005 12.288 44.498 1.00 57.50 297 LYS A N 1
ATOM 2430 C CA . LYS A 1 297 ? 0.519 11.057 43.875 1.00 57.50 297 LYS A CA 1
ATOM 2431 C C . LYS A 1 297 ? 0.498 11.153 42.348 1.00 57.50 297 LYS A C 1
ATOM 2433 O O . LYS A 1 297 ? 1.466 10.756 41.709 1.00 57.50 297 LYS A O 1
ATOM 2438 N N . ALA A 1 298 ? -0.567 11.721 41.779 1.00 55.53 298 ALA A N 1
ATOM 2439 C CA . ALA A 1 298 ? -0.669 11.968 40.342 1.00 55.53 298 ALA A CA 1
ATOM 2440 C C . ALA A 1 298 ? 0.295 13.073 39.870 1.00 55.53 298 ALA A C 1
ATOM 2442 O O . ALA A 1 298 ? 0.922 12.912 38.831 1.00 55.53 298 ALA A O 1
ATOM 2443 N N . GLU A 1 299 ? 0.470 14.147 40.647 1.00 62.94 299 GLU A N 1
ATOM 2444 C CA . GLU A 1 299 ? 1.456 15.209 40.388 1.00 62.94 299 GLU A CA 1
ATOM 2445 C C . GLU A 1 299 ? 2.881 14.652 40.447 1.00 62.94 299 GLU A C 1
ATOM 2447 O O . GLU A 1 299 ? 3.653 14.897 39.531 1.00 62.94 299 GLU A O 1
ATOM 2452 N N . LYS A 1 300 ? 3.201 13.789 41.422 1.00 70.00 300 LYS A N 1
ATOM 2453 C CA . LYS A 1 300 ? 4.511 13.120 41.490 1.00 70.00 300 LYS A CA 1
ATOM 2454 C C . LYS A 1 300 ? 4.770 12.176 40.307 1.00 70.00 300 LYS A C 1
ATOM 2456 O O . LYS A 1 300 ? 5.895 12.093 39.829 1.00 70.00 300 LYS A O 1
ATOM 2461 N N . ILE A 1 301 ? 3.743 11.466 39.828 1.00 69.06 301 ILE A N 1
ATOM 2462 C CA . ILE A 1 301 ? 3.848 10.623 38.623 1.00 69.06 301 ILE A CA 1
ATOM 2463 C C . ILE A 1 301 ? 4.027 11.495 37.373 1.00 69.06 301 ILE A C 1
ATOM 2465 O O . ILE A 1 301 ? 4.852 11.172 36.523 1.00 69.06 301 ILE A O 1
ATOM 2469 N N . LEU A 1 302 ? 3.295 12.606 37.263 1.00 69.06 302 LEU A N 1
ATOM 2470 C CA . LEU A 1 302 ? 3.440 13.553 36.156 1.00 69.06 302 LEU A CA 1
ATOM 2471 C C . LEU A 1 302 ? 4.825 14.212 36.150 1.00 69.06 302 LEU A C 1
ATOM 2473 O O . LEU A 1 302 ? 5.431 14.293 35.087 1.00 69.06 302 LEU A O 1
ATOM 2477 N N . GLU A 1 303 ? 5.362 14.603 37.307 1.00 76.50 303 GLU A N 1
ATOM 2478 C CA . GLU A 1 303 ? 6.724 15.137 37.435 1.00 76.50 303 GLU A CA 1
ATOM 2479 C C . GLU A 1 303 ? 7.792 14.113 37.022 1.00 76.50 303 GLU A C 1
ATOM 2481 O O . GLU A 1 303 ? 8.747 14.467 36.327 1.00 76.50 303 GLU A O 1
ATOM 2486 N N . ASP A 1 304 ? 7.625 12.838 37.389 1.00 83.81 304 ASP A N 1
ATOM 2487 C CA . ASP A 1 304 ? 8.558 11.778 36.987 1.00 83.81 304 ASP A CA 1
ATOM 2488 C C . ASP A 1 304 ? 8.487 11.506 35.474 1.00 83.81 304 ASP A C 1
ATOM 2490 O O . ASP A 1 304 ? 9.519 11.421 34.805 1.00 83.81 304 ASP A O 1
ATOM 2494 N N . ILE A 1 305 ? 7.281 11.481 34.895 1.00 80.19 305 ILE A N 1
ATOM 2495 C CA . ILE A 1 305 ? 7.085 11.362 33.441 1.00 80.19 305 ILE A CA 1
ATOM 2496 C C . ILE A 1 305 ? 7.692 12.567 32.707 1.00 80.19 305 ILE A C 1
ATOM 2498 O O . ILE A 1 305 ? 8.394 12.392 31.708 1.00 80.19 305 ILE A O 1
ATOM 2502 N N . GLU A 1 306 ? 7.474 13.791 33.192 1.00 84.31 306 GLU A N 1
ATOM 2503 C CA . GLU A 1 306 ? 8.070 14.997 32.609 1.00 84.31 306 GLU A CA 1
ATOM 2504 C C . GLU A 1 306 ? 9.601 14.979 32.694 1.00 84.31 306 GLU A C 1
ATOM 2506 O O . GLU A 1 306 ? 10.277 15.351 31.729 1.00 84.31 306 GLU A O 1
ATOM 2511 N N . SER A 1 307 ? 10.164 14.511 33.811 1.00 89.88 307 SER A N 1
ATOM 2512 C CA . SER A 1 307 ? 11.608 14.332 33.992 1.00 89.88 307 SER A CA 1
ATOM 2513 C C . SER A 1 307 ? 12.182 13.320 32.992 1.00 89.88 307 SER A C 1
ATOM 2515 O O . SER A 1 307 ? 13.157 13.614 32.287 1.00 89.88 307 SER A O 1
ATOM 2517 N N . GLN A 1 308 ? 11.530 12.163 32.839 1.00 88.06 308 GLN A N 1
ATOM 2518 C CA . GLN A 1 308 ? 11.922 11.137 31.868 1.00 88.06 308 GLN A CA 1
ATOM 2519 C C . GLN A 1 308 ? 11.829 11.648 30.421 1.00 88.06 308 GLN A C 1
ATOM 2521 O O . GLN A 1 308 ? 12.746 11.423 29.624 1.00 88.06 308 GLN A O 1
ATOM 2526 N N . LEU A 1 309 ? 10.780 12.404 30.083 1.00 82.19 309 LEU A N 1
ATOM 2527 C CA . LEU A 1 309 ? 10.627 13.031 28.765 1.00 82.19 309 LEU A CA 1
ATOM 2528 C C . LEU A 1 309 ? 11.721 14.070 28.491 1.00 82.19 309 LEU A C 1
ATOM 2530 O O . LEU A 1 309 ? 12.293 14.086 27.397 1.00 82.19 309 LEU A O 1
ATOM 2534 N N . ARG A 1 310 ? 12.069 14.913 29.472 1.00 88.75 310 ARG A N 1
ATOM 2535 C CA . ARG A 1 310 ? 13.171 15.886 29.342 1.00 88.75 310 ARG A CA 1
ATOM 2536 C C . ARG A 1 310 ? 14.514 15.193 29.119 1.00 88.75 310 ARG A C 1
ATOM 2538 O O . ARG A 1 310 ? 15.300 15.655 28.282 1.00 88.75 310 ARG A O 1
ATOM 2545 N N . LYS A 1 311 ? 14.760 14.074 29.806 1.00 93.81 311 LYS A N 1
ATOM 2546 C CA . LYS A 1 311 ? 15.949 13.239 29.591 1.00 93.81 311 LYS A CA 1
ATOM 2547 C C . LYS A 1 311 ? 15.980 12.672 28.167 1.00 93.81 311 LYS A C 1
ATOM 2549 O O . LYS A 1 311 ? 16.938 12.928 27.445 1.00 93.81 311 LYS A O 1
ATOM 2554 N N . LEU A 1 312 ? 14.895 12.041 27.707 1.00 88.19 312 LEU A N 1
ATOM 2555 C CA . LEU A 1 312 ? 14.783 11.498 26.343 1.00 88.19 312 LEU A CA 1
ATOM 2556 C C . LEU A 1 312 ? 14.985 12.558 25.249 1.00 88.19 312 LEU A C 1
ATOM 2558 O O . LEU A 1 312 ? 15.655 12.307 24.245 1.00 88.19 312 LEU A O 1
ATOM 2562 N N . ILE A 1 313 ? 14.431 13.760 25.429 1.00 88.44 313 ILE A N 1
ATOM 2563 C CA . ILE A 1 313 ? 14.625 14.876 24.490 1.00 88.44 313 ILE A CA 1
ATOM 2564 C C . ILE A 1 313 ? 16.100 15.301 24.444 1.00 88.44 313 ILE A C 1
ATOM 2566 O O . ILE A 1 313 ? 16.614 15.623 23.367 1.00 88.44 313 ILE A O 1
ATOM 2570 N N . THR A 1 314 ? 16.783 15.296 25.589 1.00 93.06 314 THR A N 1
ATOM 2571 C CA . THR A 1 314 ? 18.208 15.637 25.693 1.00 93.06 314 THR A CA 1
ATOM 2572 C C . THR A 1 314 ? 19.074 14.579 25.010 1.00 93.06 314 THR A C 1
ATOM 2574 O O . THR A 1 314 ? 19.863 14.931 24.129 1.00 93.06 314 THR A O 1
ATOM 2577 N N . ASP A 1 315 ? 18.831 13.298 25.289 1.00 91.31 315 ASP A N 1
ATOM 2578 C CA . ASP A 1 315 ? 19.535 12.167 24.671 1.00 91.31 315 ASP A CA 1
ATOM 2579 C C . ASP A 1 315 ? 19.350 12.168 23.142 1.00 91.31 315 ASP A C 1
ATOM 2581 O O . ASP A 1 315 ? 20.312 12.036 22.380 1.00 91.31 315 ASP A O 1
ATOM 2585 N N . LYS A 1 316 ? 18.127 12.436 22.659 1.00 91.75 316 LYS A N 1
ATOM 2586 C CA . LYS A 1 316 ? 17.831 12.571 21.221 1.00 91.75 316 LYS A CA 1
ATOM 2587 C C . LYS A 1 316 ? 18.601 13.727 20.574 1.00 91.75 316 LYS A C 1
ATOM 2589 O O . LYS A 1 316 ? 19.073 13.599 19.440 1.00 91.75 316 LYS A O 1
ATOM 2594 N N . ARG A 1 317 ? 18.733 14.870 21.260 1.00 91.06 317 ARG A N 1
ATOM 2595 C CA . ARG A 1 317 ? 19.522 16.017 20.770 1.00 91.06 317 ARG A CA 1
ATOM 2596 C C . ARG A 1 317 ? 21.010 15.680 20.707 1.00 91.06 317 ARG A C 1
ATOM 2598 O O . ARG A 1 317 ? 21.666 16.071 19.740 1.00 91.06 317 ARG A O 1
ATOM 2605 N N . GLU A 1 318 ? 21.535 14.954 21.688 1.00 93.88 318 GLU A N 1
ATOM 2606 C CA . GLU A 1 318 ? 22.932 14.519 21.701 1.00 93.88 318 GLU A CA 1
ATOM 2607 C C . GLU A 1 318 ? 23.222 13.500 20.590 1.00 93.88 318 GLU A C 1
ATOM 2609 O O . GLU A 1 318 ? 24.193 13.654 19.845 1.00 93.88 318 GLU A O 1
ATOM 2614 N N . LEU A 1 319 ? 22.328 12.528 20.391 1.00 91.06 319 LEU A N 1
ATOM 2615 C CA . LEU A 1 319 ? 22.424 11.554 19.304 1.00 91.06 319 LEU A CA 1
ATOM 2616 C C . LEU A 1 319 ? 22.410 12.245 17.932 1.00 91.06 319 LEU A C 1
ATOM 2618 O O . LEU A 1 319 ? 23.242 11.947 17.074 1.00 91.06 319 LEU A O 1
ATOM 2622 N N . LYS A 1 320 ? 21.527 13.237 17.741 1.00 92.00 320 LYS A N 1
ATOM 2623 C CA . LYS A 1 320 ? 21.489 14.051 16.516 1.00 92.00 320 LYS A CA 1
ATOM 2624 C C . LYS A 1 320 ? 22.806 14.804 16.289 1.00 92.00 320 LYS A C 1
ATOM 2626 O O . LYS A 1 320 ? 23.276 14.859 15.155 1.00 92.00 320 LYS A O 1
ATOM 2631 N N . LYS A 1 321 ? 23.422 15.360 17.342 1.00 94.88 321 LYS A N 1
ATOM 2632 C CA . LYS A 1 321 ? 24.743 16.011 17.244 1.00 94.88 321 LYS A CA 1
ATOM 2633 C C . LYS A 1 321 ? 25.832 15.017 16.830 1.00 94.88 321 LYS A C 1
ATOM 2635 O O . LYS A 1 321 ? 26.591 15.325 15.914 1.00 94.88 321 LYS A O 1
ATOM 2640 N N . LYS A 1 322 ? 25.877 13.830 17.447 1.00 94.38 322 LYS A N 1
ATOM 2641 C CA . LYS A 1 322 ? 26.824 12.752 17.099 1.00 94.38 322 LYS A CA 1
ATOM 2642 C C . LYS A 1 322 ? 26.664 12.305 15.642 1.00 94.38 322 LYS A C 1
ATOM 2644 O O . LYS A 1 322 ? 27.653 12.202 14.921 1.00 94.38 322 LYS A O 1
ATOM 2649 N N . PHE A 1 323 ? 25.427 12.130 15.181 1.00 89.81 323 PHE A N 1
ATOM 2650 C CA . PHE A 1 323 ? 25.131 11.758 13.796 1.00 89.81 323 PHE A CA 1
ATOM 2651 C C . PHE A 1 323 ? 25.585 12.827 12.789 1.00 89.81 323 PHE A C 1
ATOM 2653 O O . PHE A 1 323 ? 26.267 12.515 11.816 1.00 89.81 323 PHE A O 1
ATOM 2660 N N . LEU A 1 324 ? 25.280 14.104 13.050 1.00 89.75 324 LEU A N 1
ATOM 2661 C CA . LEU A 1 324 ? 25.718 15.214 12.195 1.00 89.75 324 LEU A CA 1
ATOM 2662 C C . LEU A 1 324 ? 27.245 15.364 12.162 1.00 89.75 324 LEU A C 1
ATOM 2664 O O . LEU A 1 324 ? 27.801 15.682 11.112 1.00 89.75 324 LEU A O 1
ATOM 2668 N N . ALA A 1 325 ? 27.929 15.126 13.284 1.00 94.56 325 ALA A N 1
ATOM 2669 C CA . ALA A 1 325 ? 29.388 15.109 13.322 1.00 94.56 325 ALA A CA 1
ATOM 2670 C C . ALA A 1 325 ? 29.959 13.989 12.436 1.00 94.56 325 ALA A C 1
ATOM 2672 O O . ALA A 1 325 ? 30.882 14.241 11.664 1.00 94.56 325 ALA A O 1
ATOM 2673 N N . LYS A 1 326 ? 29.359 12.790 12.474 1.00 93.12 326 LYS A N 1
ATOM 2674 C CA . LYS A 1 326 ? 29.785 11.662 11.635 1.00 93.12 326 LYS A CA 1
ATOM 2675 C C . LYS A 1 326 ? 29.551 11.910 10.143 1.00 93.12 326 LYS A C 1
ATOM 2677 O O . LYS A 1 326 ? 30.412 11.575 9.337 1.00 93.12 326 LYS A O 1
ATOM 2682 N N . LEU A 1 327 ? 28.439 12.548 9.767 1.00 89.88 327 LEU A N 1
ATOM 2683 C CA . LEU A 1 327 ? 28.197 12.941 8.373 1.00 89.88 327 LEU A CA 1
ATOM 2684 C C . LEU A 1 327 ? 29.260 13.916 7.855 1.00 89.88 327 LEU A C 1
ATOM 2686 O O . LEU A 1 327 ? 29.784 13.713 6.764 1.00 89.88 327 LEU A O 1
ATOM 2690 N N . LYS A 1 328 ? 29.638 14.922 8.654 1.00 95.94 328 LYS A N 1
ATOM 2691 C CA . LYS A 1 328 ? 30.715 15.858 8.285 1.00 95.94 328 LYS A CA 1
ATOM 2692 C C . LYS A 1 328 ? 32.070 15.166 8.128 1.00 95.94 328 LYS A C 1
ATOM 2694 O O . LYS A 1 328 ? 32.848 15.543 7.258 1.00 95.94 328 LYS A O 1
ATOM 2699 N N . GLU A 1 329 ? 32.361 14.171 8.964 1.00 96.75 329 GLU A N 1
ATOM 2700 C CA . GLU A 1 329 ? 33.577 13.358 8.852 1.00 96.75 329 GLU A CA 1
ATOM 2701 C C . GLU A 1 329 ? 33.603 12.570 7.533 1.00 96.75 329 GLU A C 1
ATOM 2703 O O . GLU A 1 329 ? 34.605 12.609 6.822 1.00 96.75 329 GLU A O 1
ATOM 2708 N N . ILE A 1 330 ? 32.486 11.934 7.161 1.00 92.19 330 ILE A N 1
ATOM 2709 C CA . ILE A 1 330 ? 32.345 11.194 5.895 1.00 92.19 330 ILE A CA 1
ATOM 2710 C C . ILE A 1 330 ? 32.467 12.135 4.687 1.00 92.19 330 ILE A C 1
ATOM 2712 O O . ILE A 1 330 ? 33.148 11.814 3.716 1.00 92.19 330 ILE A O 1
ATOM 2716 N N . GLU A 1 331 ? 31.841 13.314 4.736 1.00 93.75 331 GLU A N 1
ATOM 2717 C CA . GLU A 1 331 ? 31.973 14.321 3.675 1.00 93.75 331 GLU A CA 1
ATOM 2718 C C . GLU A 1 331 ? 33.423 14.776 3.491 1.00 93.75 331 GLU A C 1
ATOM 2720 O O . GLU A 1 331 ? 33.872 14.946 2.356 1.00 93.75 331 GLU A O 1
ATOM 2725 N N . ARG A 1 332 ? 34.165 14.949 4.592 1.00 96.12 332 ARG A N 1
ATOM 2726 C CA . ARG A 1 332 ? 35.588 15.295 4.548 1.00 96.12 332 ARG A CA 1
ATOM 2727 C C . ARG A 1 332 ? 36.413 14.172 3.921 1.00 96.12 332 ARG A C 1
ATOM 2729 O O . ARG A 1 332 ? 37.134 14.436 2.970 1.00 96.12 332 ARG A O 1
ATOM 2736 N N . GLN A 1 333 ? 36.219 12.927 4.360 1.00 92.25 333 GLN A N 1
ATOM 2737 C CA . GLN A 1 333 ? 36.888 11.757 3.775 1.00 92.25 333 GLN A CA 1
ATOM 2738 C C . GLN A 1 333 ? 36.605 11.617 2.274 1.00 92.25 333 GLN A C 1
ATOM 2740 O O . GLN A 1 333 ? 37.505 11.315 1.497 1.00 92.25 333 GLN A O 1
ATOM 2745 N N . ASN A 1 334 ? 35.370 11.877 1.838 1.00 90.44 334 ASN A N 1
ATOM 2746 C CA . ASN A 1 334 ? 35.022 11.839 0.418 1.00 90.44 334 ASN A CA 1
ATOM 2747 C C . ASN A 1 334 ? 35.720 12.938 -0.391 1.00 90.44 334 ASN A C 1
ATOM 2749 O O . ASN A 1 334 ? 36.126 12.676 -1.522 1.00 90.44 334 ASN A O 1
ATOM 2753 N N . LYS A 1 335 ? 35.871 14.147 0.165 1.00 94.44 335 LYS A N 1
ATOM 2754 C CA . LYS A 1 335 ? 36.639 15.221 -0.483 1.00 94.44 335 LYS A CA 1
ATOM 2755 C C . LYS A 1 335 ? 38.116 14.860 -0.594 1.00 94.44 335 LYS A C 1
ATOM 2757 O O . LYS A 1 335 ? 38.656 14.951 -1.692 1.00 94.44 335 LYS A O 1
ATOM 2762 N N . ASP A 1 336 ? 38.712 14.381 0.494 1.00 95.12 336 ASP A N 1
ATOM 2763 C CA . ASP A 1 336 ? 40.119 13.969 0.530 1.00 95.12 336 ASP A CA 1
ATOM 2764 C C . ASP A 1 336 ? 40.376 12.831 -0.484 1.00 95.12 336 ASP A C 1
ATOM 2766 O O . ASP A 1 336 ? 41.330 12.879 -1.258 1.00 95.12 336 ASP A O 1
ATOM 2770 N N . ASN A 1 337 ? 39.462 11.855 -0.578 1.00 90.69 337 ASN A N 1
ATOM 2771 C CA . ASN A 1 337 ? 39.526 10.786 -1.581 1.00 90.69 337 ASN A CA 1
ATOM 2772 C C . ASN A 1 337 ? 39.418 11.324 -3.017 1.00 90.69 337 ASN A C 1
ATOM 2774 O O . ASN A 1 337 ? 40.164 10.895 -3.893 1.00 90.69 337 ASN A O 1
ATOM 2778 N N . GLN A 1 338 ? 38.499 12.258 -3.287 1.00 90.44 338 GLN A N 1
ATOM 2779 C CA . GLN A 1 338 ? 38.366 12.868 -4.617 1.00 90.44 338 GLN A CA 1
ATOM 2780 C C . GLN A 1 338 ? 39.604 13.669 -5.025 1.00 90.44 338 GLN A C 1
ATOM 2782 O O . GLN A 1 338 ? 39.949 13.692 -6.204 1.00 90.44 338 GLN A O 1
ATOM 2787 N N . GLU A 1 339 ? 40.253 14.344 -4.080 1.00 91.94 339 GLU A N 1
ATOM 2788 C CA . GLU A 1 339 ? 41.495 15.077 -4.323 1.00 91.94 339 GLU A CA 1
ATOM 2789 C C . GLU A 1 339 ? 42.665 14.119 -4.580 1.00 91.94 339 GLU A C 1
ATOM 2791 O O . GLU A 1 339 ? 43.437 14.320 -5.522 1.00 91.94 339 GLU A O 1
ATOM 2796 N N . TRP A 1 340 ? 42.727 13.009 -3.837 1.00 91.06 340 TRP A N 1
ATOM 2797 C CA . TRP A 1 340 ? 43.689 11.935 -4.078 1.00 91.06 340 TRP A CA 1
ATOM 2798 C C . TRP A 1 340 ? 43.566 11.345 -5.493 1.00 91.06 340 TRP A C 1
ATOM 2800 O O . TRP A 1 340 ? 44.581 11.238 -6.177 1.00 91.06 340 TRP A O 1
ATOM 2810 N N . TYR A 1 341 ? 42.342 11.064 -5.965 1.00 82.81 341 TYR A N 1
ATOM 2811 C CA . TYR A 1 341 ? 42.064 10.577 -7.332 1.00 82.81 341 TYR A CA 1
ATOM 2812 C C . TYR A 1 341 ? 42.370 11.584 -8.448 1.00 82.81 341 TYR A C 1
ATOM 2814 O O . TYR A 1 341 ? 42.395 11.215 -9.617 1.00 82.81 341 TYR A O 1
ATOM 2822 N N . LYS A 1 342 ? 42.500 12.875 -8.130 1.00 87.56 342 LYS A N 1
ATOM 2823 C CA . LYS A 1 342 ? 42.904 13.892 -9.113 1.00 87.56 342 LYS A CA 1
ATOM 2824 C C . LYS A 1 342 ? 44.418 14.043 -9.198 1.00 87.56 342 LYS A C 1
ATOM 2826 O O . LYS A 1 342 ? 44.912 14.540 -10.204 1.00 87.56 342 LYS A O 1
ATOM 2831 N N . THR A 1 343 ? 45.119 13.694 -8.123 1.00 89.69 343 THR A N 1
ATOM 2832 C CA . THR A 1 343 ? 46.563 13.913 -7.976 1.00 89.69 343 THR A CA 1
ATOM 2833 C C . THR A 1 343 ? 47.374 12.677 -8.371 1.00 89.69 343 THR A C 1
ATOM 2835 O O . THR A 1 343 ? 48.522 12.817 -8.783 1.00 89.69 343 THR A O 1
ATOM 2838 N N . ASN A 1 344 ? 46.774 11.489 -8.271 1.00 81.38 344 ASN A N 1
ATOM 2839 C CA . ASN A 1 344 ? 47.318 10.204 -8.720 1.00 81.38 344 ASN A CA 1
ATOM 2840 C C . ASN A 1 344 ? 46.444 9.647 -9.837 1.00 81.38 344 ASN A C 1
ATOM 2842 O O . ASN A 1 344 ? 47.012 9.012 -10.751 1.00 81.38 344 ASN A O 1
#

Organism: NCBI:txid1117311

Solvent-accessible surface area (backbone atoms only — not comparable to full-atom values): 20199 Å² total; per-residue (Å²): 113,69,72,63,63,48,52,65,47,40,76,70,74,49,45,67,63,51,53,50,46,51,51,51,49,53,50,50,50,52,50,39,53,51,44,48,51,54,48,52,66,56,44,53,64,47,51,57,53,49,52,55,49,49,58,50,50,51,50,52,61,78,36,43,68,61,34,54,74,67,69,41,50,71,67,49,48,56,49,47,54,52,51,50,52,50,49,50,54,50,49,54,51,50,51,49,53,50,46,55,55,42,48,49,50,55,49,44,53,41,59,42,42,50,68,71,39,50,80,58,25,80,78,38,76,66,37,32,55,50,39,52,54,44,41,55,51,34,56,52,47,35,54,52,54,58,50,62,63,52,42,61,57,52,52,50,52,52,48,52,50,52,52,58,72,65,48,76,75,79,84,74,73,64,74,86,75,81,76,90,66,86,76,60,62,50,75,47,72,60,42,63,42,59,61,89,94,51,93,60,64,80,37,74,58,40,67,49,78,46,52,65,77,62,90,82,84,90,84,74,92,76,82,83,75,88,72,83,88,66,70,66,87,84,44,54,71,29,56,49,48,52,51,53,50,51,50,47,66,69,71,35,86,85,61,92,79,86,86,77,80,74,75,52,72,58,39,54,72,67,58,34,52,51,48,56,53,47,50,59,51,62,63,63,39,89,80,82,86,90,86,84,79,61,61,66,59,54,49,53,50,49,52,52,50,51,51,53,49,53,49,52,56,49,53,52,52,52,51,51,50,54,51,54,51,51,50,53,51,51,54,48,53,52,50,55,50,55,52,48,68,72,76,107

Foldseek 3Di:
DLVVLLVVLCVVPPVPVSVVLVVLVVVLVVVLVVLVVVLVVVVVVLVVVLVVLVVVLVVLVQCVVVCVVVVVVVVSVVVNVVSVVVSVVSVVVNVVSVCCSQCPSLPPSLVCLCVVQVVQLVPDVSSVVSSVSSNVVSVVSSVVSVVVVCVVVVVVVVVVVVVVVPPPDPPPPPVPPDDPDDDFKDWDAQDWADDPPDPDIPDGGDTDMDGQLDDDDDDDDDPDDDDPQDCDPVDGPQRVLVVVVVVCVVPCPPPRDDDQDCSCVRHDPVVSVVVVVCCNDVRNDPDDDDPDDCCVVVVVVVVVVVVVVVVVVVVVVVVVVVVVVVVVVVVVVVVVVVVVVVVD

Sequence (344 aa):
MTFLMVKEAADKGETKLMWWGIGFYLLTMAVIISFQYLVYKKDQPFQKSLKKEIEREDFLINKRDLIIKKNLTASSLTSYDYYLAKTHQKANRRDLVYTLSWVVPSYSLVRMSSFIFLPFAVKSDNAYSAVTKIIDLADSTKKITERLRDYPYGLSAQKQINNFLALPERNDIQKNILIDENIKSITLKGISFSYPESKQPVLRKLDWEFEKGKINHLTGANAYAEHENLIENGLSTGQKQLVDLNKLFINSGKKEIFIFDEADNALDETNRQEFRQKDMVEINGNKLTSRRNQRTKAEKILEDIESQLRKLITDKRELKKKFLAKLKEIERQNKDNQEWYKTN

Secondary structure (DSSP, 8-state):
-HHHHHHHHHTTT-HHHHHHHHHHHHHHHHHHHHHHHHHHHHHHHHHHHHHHHHHHHHHHHHTHHHHHHTT-HHHHHHHHHHHHHHHHHHHHHHHHHHHHHHIIIIIIHHHHHHHHHHHHHTT-HHHHHHHHHHHHHHHHHHHHHHHHHHHHHHHHHHHHHHHHHTSPP-----------S---EEEEEEEEE--TT-SS-SEEEEEEEEETT----------PPPP----GGG--HHHHHHHHHHHHHHH-TT------SSTTTTS-HHHHHHHHHHHHHHHHS------SSSHHHHHHHHHHHHHHHHHHHHHHHHHHHHHHHHHHHHHHHHHHHHHHHHH-

Nearest PDB structures (foldseek):
  8fmv-assembly1_C  TM=5.068E-01  e=7.907E-04  Bacillus subtilis subsp. subtilis str. 168
  8fpf-assembly1_C  TM=4.864E-01  e=8.813E-04  Bacillus subtilis subsp. subtilis str. 168
  6pam-assembly4_H  TM=5.479E-01  e=4.999E-03  Novosphingobium aromaticivorans DSM 12444
  6pao-assembly1_B  TM=5.965E-01  e=1.940E-02  Novosphingobium aromaticivorans DSM 12444
  7d7n-assembly1_B  TM=3.830E-01  e=1.793E-01  Homo sapiens

pLDDT: mean 76.97, std 13.23, range [29.08, 96.75]